Protein AF-A0A9D3S3V7-F1 (afdb_monomer_lite)

Foldseek 3Di:
DVLVVVQVCCCVPVVDGDDVVVVVVVVPVLVVLLVQLVVLCVVLVVVVVCVVVVNDDCVVSSCCSNVVSVVSVVCSVVCVVPPPVVVVLVVVVVVVLVVLLVVQLVLCCVPDPCNVDSVSSSVVLVCVLVVHPPVVQLVSNPPDDPVSSVVVVVSSVCSNVVSVVSVVPVPPPPPPCVVVVVVVPPDDPPNPPPDDDDDDDDDDDDDDDDDDDDDDDDDDD

Organism: Anguilla anguilla (NCBI:txid7936)

Radius of gyration: 30.05 Å; chains: 1; bounding box: 81×71×63 Å

Sequence (221 aa):
MLQHEYVQYFRNTLGRSVSWGDRLEFINGWYILLIISDIFTITGSFIKIGIESKNMASYDVCGILLGTSTLLVSSIVTLRAAFPNVIRFCCCVAVIYLGYCFCGWIVLGPYHVKFRSLSMVSECLFSLINGDDMFVTFSEMQDSSTLVWVFSQVYLYTFISLFIYMQQTHEPLHMTDLHAFIAECTDTPSSGKFRGLETSPCSFFCCCDRTTTYEDVLLVN

pLDDT: mean 71.05, std 19.2, range [26.25, 95.81]

Secondary structure (DSSP, 8-state):
-HHHHHHHHHHHHH--PPPHHHHHHTS-HHHHHHHHHHHHHHHHHHHHHHHHTTS---HHHHHHHHHHHHHHHHHHHHHTTTHHHHHHHHHHHHHHHHHHHHHHHHHHTTT-GGGSSHHHHHHHHHHHHTTSSHHHHHHGGGGS-HHHHHHHHHHHHHHHHHHHHHHHHTS-TT--THHHHHHH----TT-------------S-----------------

InterPro domains:
  IPR039031 Mucolipin [PTHR12127] (2-212)

Structure (mmCIF, N/CA/C/O backbone):
data_AF-A0A9D3S3V7-F1
#
_entry.id   AF-A0A9D3S3V7-F1
#
loop_
_atom_site.group_PDB
_atom_site.id
_atom_site.type_symbol
_atom_site.label_atom_id
_atom_site.label_alt_id
_atom_site.label_comp_id
_atom_site.label_asym_id
_atom_site.label_entity_id
_atom_site.label_seq_id
_atom_site.pdbx_PDB_ins_code
_atom_site.Cartn_x
_atom_site.Cartn_y
_atom_site.Cartn_z
_atom_site.occupancy
_atom_site.B_iso_or_equiv
_atom_site.auth_seq_id
_atom_site.auth_comp_id
_atom_site.auth_asym_id
_atom_site.auth_atom_id
_atom_site.pdbx_PDB_model_num
ATOM 1 N N . MET A 1 1 ? -21.001 -10.418 27.829 1.00 59.34 1 MET A N 1
ATOM 2 C CA . MET A 1 1 ? -22.392 -10.663 28.270 1.00 59.34 1 MET A CA 1
ATOM 3 C C . MET A 1 1 ? -23.352 -10.651 27.079 1.00 59.34 1 MET A C 1
ATOM 5 O O . MET A 1 1 ? -23.878 -11.707 26.765 1.00 59.34 1 MET A O 1
ATOM 9 N N . LEU A 1 2 ? -23.448 -9.553 26.313 1.00 66.06 2 LEU A N 1
ATOM 10 C CA . LEU A 1 2 ? -24.345 -9.434 25.142 1.00 66.06 2 LEU A CA 1
ATOM 11 C C . LEU A 1 2 ? -24.126 -10.476 24.023 1.00 66.06 2 LEU A C 1
ATOM 13 O O . LEU A 1 2 ? -25.087 -11.071 23.555 1.00 66.06 2 LEU A O 1
ATOM 17 N N . GLN A 1 3 ? -22.878 -10.769 23.626 1.00 63.00 3 GLN A N 1
ATOM 18 C CA . GLN A 1 3 ? -22.608 -11.824 22.629 1.00 63.00 3 GLN A CA 1
ATOM 19 C C . GLN A 1 3 ? -23.073 -13.214 23.090 1.00 63.00 3 GLN A C 1
ATOM 21 O O . GLN A 1 3 ? -23.510 -14.024 22.278 1.00 63.00 3 GLN A O 1
ATOM 26 N N . HIS A 1 4 ? -22.972 -13.499 24.391 1.00 67.62 4 HIS A N 1
ATOM 27 C CA . HIS A 1 4 ? -23.378 -14.786 24.948 1.00 67.62 4 HIS A CA 1
ATOM 28 C C . HIS A 1 4 ? -24.906 -14.907 24.976 1.00 67.62 4 HIS A C 1
ATOM 30 O O . HIS A 1 4 ? -25.439 -15.938 24.580 1.00 67.62 4 HIS A O 1
ATOM 36 N N . GLU A 1 5 ? -25.611 -13.836 25.354 1.00 75.06 5 GLU A N 1
ATOM 37 C CA . GLU A 1 5 ? -27.076 -13.775 25.299 1.00 75.06 5 GLU A CA 1
ATOM 38 C C . GLU A 1 5 ? -27.611 -13.856 23.866 1.00 75.06 5 GLU A C 1
ATOM 40 O O . GLU A 1 5 ? -28.553 -14.604 23.618 1.00 75.06 5 GLU A O 1
ATOM 45 N N . TYR A 1 6 ? -26.970 -13.183 22.903 1.00 67.75 6 TYR A N 1
ATOM 46 C CA . TYR A 1 6 ? -27.324 -13.278 21.484 1.00 67.75 6 TYR A CA 1
ATOM 47 C C . TYR A 1 6 ? -27.171 -14.709 20.958 1.00 67.75 6 TYR A C 1
ATOM 49 O O . TYR A 1 6 ? -28.102 -15.256 20.375 1.00 67.75 6 TYR A O 1
ATOM 57 N N . VAL A 1 7 ? -26.033 -15.360 21.227 1.00 69.50 7 VAL A N 1
ATOM 58 C CA . VAL A 1 7 ? -25.800 -16.761 20.836 1.00 69.50 7 VAL A CA 1
ATOM 59 C C . VAL A 1 7 ? -26.815 -17.699 21.496 1.00 69.50 7 VAL A C 1
ATOM 61 O O . VAL A 1 7 ? -27.270 -18.648 20.858 1.00 69.50 7 VAL A O 1
ATOM 64 N N . GLN A 1 8 ? -27.188 -17.441 22.750 1.00 74.12 8 GLN A N 1
ATOM 65 C CA . GLN A 1 8 ? -28.135 -18.263 23.502 1.00 74.12 8 GLN A CA 1
ATOM 66 C C . GLN A 1 8 ? -29.578 -18.080 23.009 1.00 74.12 8 GLN A C 1
ATOM 68 O O . GLN A 1 8 ? -30.287 -19.068 22.835 1.00 74.12 8 GLN A O 1
ATOM 73 N N . TYR A 1 9 ? -29.986 -16.852 22.686 1.00 73.25 9 TYR A N 1
ATOM 74 C CA . TYR A 1 9 ? -31.269 -16.555 22.050 1.00 73.25 9 TYR A CA 1
ATOM 75 C C . TYR A 1 9 ? -31.363 -17.176 20.648 1.00 73.25 9 TYR A C 1
ATOM 77 O O . TYR A 1 9 ? -32.309 -17.900 20.351 1.00 73.25 9 TYR A O 1
ATOM 85 N N . PHE A 1 10 ? -30.339 -16.996 19.808 1.00 70.50 10 PHE A N 1
ATOM 86 C CA . PHE A 1 10 ? -30.320 -17.532 18.442 1.00 70.50 10 PHE A CA 1
ATOM 87 C C . PHE A 1 10 ? -30.374 -19.064 18.419 1.00 70.50 10 PHE A C 1
ATOM 89 O O . PHE A 1 10 ? -31.078 -19.668 17.609 1.00 70.50 10 PHE A O 1
ATOM 96 N N . ARG A 1 11 ? -29.670 -19.708 19.357 1.00 70.75 11 ARG A N 1
ATOM 97 C CA . ARG A 1 11 ? -29.679 -21.164 19.507 1.00 70.75 11 ARG A CA 1
ATOM 98 C C . ARG A 1 11 ? -31.032 -21.683 20.000 1.00 70.75 11 ARG A C 1
ATOM 100 O O . ARG A 1 11 ? -31.467 -22.729 19.527 1.00 70.75 11 ARG A O 1
ATOM 107 N N . ASN A 1 12 ? -31.698 -20.952 20.894 1.00 76.06 12 ASN A N 1
ATOM 108 C CA . ASN A 1 12 ? -32.987 -21.351 21.464 1.00 76.06 12 ASN A CA 1
ATOM 109 C C . ASN A 1 12 ? -34.175 -21.095 20.523 1.00 76.06 12 ASN A C 1
ATOM 111 O O . ASN A 1 12 ? -35.126 -21.869 20.538 1.00 76.06 12 ASN A O 1
ATOM 115 N N . THR A 1 13 ? -34.132 -20.042 19.704 1.00 75.50 13 THR A N 1
ATOM 116 C CA . THR A 1 13 ? -35.260 -19.646 18.842 1.00 75.50 13 THR A CA 1
ATOM 117 C C . THR A 1 13 ? -35.128 -20.158 17.405 1.00 75.50 13 THR A C 1
ATOM 119 O O . THR A 1 13 ? -36.134 -20.493 16.788 1.00 75.50 13 THR A O 1
ATOM 122 N N . LEU A 1 14 ? -33.905 -20.249 16.862 1.00 73.94 14 LEU A N 1
ATOM 123 C CA . LEU A 1 14 ? -33.654 -20.622 15.458 1.00 73.94 14 LEU A CA 1
ATOM 124 C C . LEU A 1 14 ? -32.922 -21.966 15.286 1.00 73.94 14 LEU A C 1
ATOM 126 O O . LEU A 1 14 ? -32.757 -22.422 14.155 1.00 73.94 14 LEU A O 1
ATOM 130 N N . GLY A 1 15 ? -32.467 -22.607 16.371 1.00 66.69 15 GLY A N 1
ATOM 131 C CA . GLY A 1 15 ? -31.874 -23.956 16.350 1.00 66.69 15 GLY A CA 1
ATOM 132 C C . GLY A 1 15 ? -30.559 -24.098 15.568 1.00 66.69 15 GLY A C 1
ATOM 133 O O . GLY A 1 15 ? -30.090 -25.214 15.353 1.00 66.69 15 GLY A O 1
ATOM 134 N N . ARG A 1 16 ? -29.949 -22.990 15.127 1.00 70.25 16 ARG A N 1
ATOM 135 C CA . ARG A 1 16 ? -28.710 -22.964 14.331 1.00 70.25 16 ARG A CA 1
ATOM 136 C C . ARG A 1 16 ? -27.560 -22.338 15.120 1.00 70.25 16 ARG A C 1
ATOM 138 O O . ARG A 1 16 ? -27.764 -21.443 15.937 1.00 70.25 16 ARG A O 1
ATOM 145 N N . SER A 1 17 ? -26.336 -22.805 14.876 1.00 60.84 17 SER A N 1
ATOM 146 C CA . SER A 1 17 ? -25.123 -22.223 15.460 1.00 60.84 17 SER A CA 1
ATOM 147 C C . SER A 1 17 ? -24.708 -20.957 14.710 1.00 60.84 17 SER A C 1
ATOM 149 O O . SER A 1 17 ? -24.579 -20.984 13.489 1.00 60.84 17 SER A O 1
ATOM 151 N N . VAL A 1 18 ? -24.461 -19.875 15.449 1.00 59.38 18 VAL A N 1
ATOM 152 C CA . VAL A 1 18 ? -23.995 -18.584 14.913 1.00 59.38 18 VAL A CA 1
ATOM 153 C C . VAL A 1 18 ? -22.604 -18.733 14.286 1.00 59.38 18 VAL A C 1
ATOM 155 O O . VAL A 1 18 ? -21.715 -19.303 14.931 1.00 59.38 18 VAL A O 1
ATOM 158 N N . SER A 1 19 ? -22.412 -18.226 13.061 1.00 69.44 19 SER A N 1
ATOM 159 C CA . SER A 1 19 ? -21.127 -18.296 12.358 1.00 69.44 19 SER A CA 1
ATOM 160 C C . SER A 1 19 ? -20.083 -17.392 13.027 1.00 69.44 19 SER A C 1
ATOM 162 O O . SER A 1 19 ? -20.414 -16.437 13.732 1.00 69.44 19 SER A O 1
ATOM 164 N N . TRP A 1 20 ? -18.795 -17.684 12.832 1.00 55.06 20 TRP A N 1
ATOM 165 C CA . TRP A 1 20 ? -17.720 -16.846 13.376 1.00 55.06 20 TRP A CA 1
ATOM 166 C C . TRP A 1 20 ? -17.710 -15.431 12.779 1.00 55.06 20 TRP A C 1
ATOM 168 O O . TRP A 1 20 ? -17.315 -14.501 13.476 1.00 55.06 20 TRP A O 1
ATOM 178 N N . GLY A 1 21 ? -18.202 -15.257 11.545 1.00 58.44 21 GLY A N 1
ATOM 179 C CA . GLY A 1 21 ? -18.340 -13.946 10.902 1.00 58.44 21 GLY A CA 1
ATOM 180 C C . GLY A 1 21 ? -19.301 -13.026 11.657 1.00 58.44 21 GLY A C 1
ATOM 181 O O . GLY A 1 21 ? -18.931 -11.906 11.993 1.00 58.44 21 GLY A O 1
ATOM 182 N N . ASP A 1 22 ? -20.465 -13.545 12.053 1.00 58.53 22 ASP A N 1
ATOM 183 C CA . ASP A 1 22 ? -21.479 -12.783 12.804 1.00 58.53 22 ASP A CA 1
ATOM 184 C C . ASP A 1 22 ? -21.001 -12.455 14.233 1.00 58.53 22 ASP A C 1
ATOM 186 O O . ASP A 1 22 ? -21.367 -11.447 14.836 1.00 58.53 22 ASP A O 1
ATOM 190 N N . ARG A 1 23 ? -20.128 -13.304 14.797 1.00 60.78 23 ARG A N 1
ATOM 191 C CA . ARG A 1 23 ? -19.481 -13.039 16.093 1.00 60.78 23 ARG A CA 1
ATOM 192 C C . ARG A 1 23 ? -18.433 -11.931 15.995 1.00 60.78 23 ARG A C 1
ATOM 194 O O . ARG A 1 23 ? -18.317 -11.147 16.933 1.00 60.78 23 ARG A O 1
ATOM 201 N N . LEU A 1 24 ? -17.682 -11.867 14.896 1.00 58.72 24 LEU A N 1
ATOM 202 C CA . LEU A 1 24 ? -16.697 -10.815 14.628 1.00 58.72 24 LEU A CA 1
ATOM 203 C C . LEU A 1 24 ? -17.359 -9.465 14.328 1.00 58.72 24 LEU A C 1
ATOM 205 O O . LEU A 1 24 ? -16.809 -8.447 14.724 1.00 58.72 24 LEU A O 1
ATOM 209 N N . GLU A 1 25 ? -18.557 -9.444 13.739 1.00 60.41 25 GLU A N 1
ATOM 210 C CA . GLU A 1 25 ? -19.348 -8.217 13.547 1.00 60.41 25 GLU A CA 1
ATOM 211 C C . GLU A 1 25 ? -19.770 -7.573 14.882 1.00 60.41 25 GLU A C 1
ATOM 213 O O . GLU A 1 25 ? -19.777 -6.351 15.026 1.00 60.41 25 GLU A O 1
ATOM 218 N N . PHE A 1 26 ? -20.026 -8.393 15.906 1.00 55.16 26 PHE A N 1
ATOM 219 C CA . PHE A 1 26 ? -20.272 -7.912 17.269 1.00 55.16 26 PHE A CA 1
ATOM 220 C C . PHE A 1 26 ? -19.018 -7.366 17.968 1.00 55.16 26 PHE A C 1
ATOM 222 O O . PHE A 1 26 ? -19.138 -6.629 18.951 1.00 55.16 26 PHE A O 1
ATOM 229 N N . ILE A 1 27 ? -17.818 -7.740 17.512 1.00 63.47 27 ILE A N 1
ATOM 230 C CA . ILE A 1 27 ? -16.569 -7.192 18.039 1.00 63.47 27 ILE A CA 1
ATOM 231 C C . ILE A 1 27 ? -16.272 -5.920 17.259 1.00 63.47 27 ILE A C 1
ATOM 233 O O . ILE A 1 27 ? -15.823 -5.947 16.118 1.00 63.47 27 ILE A O 1
ATOM 237 N N . ASN A 1 28 ? -16.511 -4.778 17.893 1.00 70.56 28 ASN A N 1
ATOM 238 C CA . ASN A 1 28 ? -16.223 -3.492 17.285 1.00 70.56 28 ASN A CA 1
ATOM 239 C C . ASN A 1 28 ? -14.700 -3.349 17.067 1.00 70.56 28 ASN A C 1
ATOM 241 O O . ASN A 1 28 ? -13.953 -3.026 17.991 1.00 70.56 28 ASN A O 1
ATOM 245 N N . GLY A 1 29 ? -14.244 -3.612 15.835 1.00 71.56 29 GLY A N 1
ATOM 246 C CA . GLY A 1 29 ? -12.829 -3.619 15.448 1.00 71.56 29 GLY A CA 1
ATOM 247 C C . GLY A 1 29 ? -12.100 -2.301 15.727 1.00 71.56 29 GLY A C 1
ATOM 248 O O . GLY A 1 29 ? -10.891 -2.305 15.945 1.00 71.56 29 GLY A O 1
ATOM 249 N N . TRP A 1 30 ? -12.832 -1.189 15.837 1.00 74.50 30 TRP A N 1
ATOM 250 C CA . TRP A 1 30 ? -12.278 0.099 16.254 1.00 74.50 30 TRP A CA 1
ATOM 251 C C . TRP A 1 30 ? -11.752 0.069 17.692 1.00 74.50 30 TRP A C 1
ATOM 253 O O . TRP A 1 30 ? -10.707 0.653 17.962 1.00 74.50 30 TRP A O 1
ATOM 263 N N . TYR A 1 31 ? -12.410 -0.662 18.600 1.00 78.62 31 TYR A N 1
ATOM 264 C CA . TYR A 1 31 ? -11.891 -0.859 19.958 1.00 78.62 31 TYR A CA 1
ATOM 265 C C . TYR A 1 31 ? -10.631 -1.724 19.965 1.00 78.62 31 TYR A C 1
ATOM 267 O O . TYR A 1 31 ? -9.729 -1.451 20.747 1.00 78.62 31 TYR A O 1
ATOM 275 N N . ILE A 1 32 ? -10.527 -2.728 19.085 1.00 81.81 32 ILE A N 1
ATOM 276 C CA . ILE A 1 32 ? -9.295 -3.523 18.958 1.00 81.81 32 ILE A CA 1
ATOM 277 C C . ILE A 1 32 ? -8.131 -2.629 18.514 1.00 81.81 32 ILE A C 1
ATOM 279 O O . ILE A 1 32 ? -7.062 -2.685 19.115 1.00 81.81 32 ILE A O 1
ATOM 283 N N . LEU A 1 33 ? -8.333 -1.781 17.500 1.00 79.25 33 LEU A N 1
ATOM 284 C CA . LEU A 1 33 ? -7.302 -0.847 17.031 1.00 79.25 33 LEU A CA 1
ATOM 285 C C . LEU A 1 33 ? -6.887 0.157 18.117 1.00 79.25 33 LEU A C 1
ATOM 287 O O . LEU A 1 33 ? -5.702 0.463 18.241 1.00 79.25 33 LEU A O 1
ATOM 291 N N . LEU A 1 34 ? -7.838 0.620 18.933 1.00 84.75 34 LEU A N 1
ATOM 292 C CA . LEU A 1 34 ? -7.569 1.494 20.077 1.00 84.75 34 LEU A CA 1
ATOM 293 C C . LEU A 1 34 ? -6.706 0.773 21.126 1.00 84.75 34 LEU A C 1
ATOM 295 O O . LEU A 1 34 ? -5.664 1.288 21.515 1.00 84.75 34 LEU A O 1
ATOM 299 N N . ILE A 1 35 ? -7.058 -0.467 21.485 1.00 86.56 35 ILE A N 1
ATOM 300 C CA . ILE A 1 35 ? -6.269 -1.291 22.415 1.00 86.56 35 ILE A CA 1
ATOM 301 C C . ILE A 1 35 ? -4.839 -1.508 21.891 1.00 86.56 35 ILE A C 1
ATOM 303 O O . ILE A 1 35 ? -3.88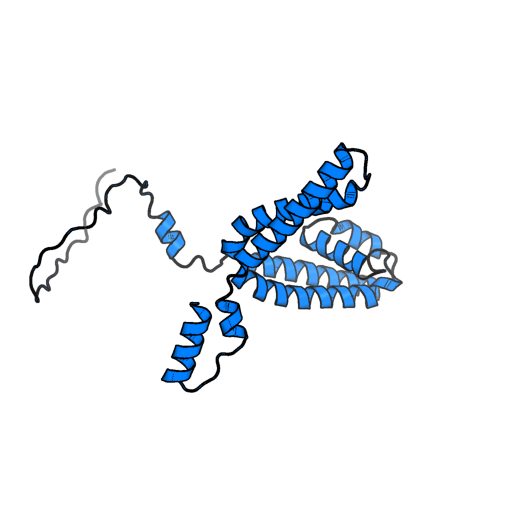1 -1.403 22.655 1.00 86.56 35 ILE A O 1
ATOM 307 N N . ILE A 1 36 ? -4.668 -1.784 20.594 1.00 88.38 36 ILE A N 1
ATOM 308 C CA . ILE A 1 36 ? -3.337 -1.941 19.980 1.00 88.38 36 ILE A CA 1
ATOM 309 C C . ILE A 1 36 ? -2.533 -0.636 20.077 1.00 88.38 36 ILE A C 1
ATOM 311 O O . ILE A 1 36 ? -1.360 -0.660 20.452 1.00 88.38 36 ILE A O 1
ATOM 315 N N . SER A 1 37 ? -3.162 0.504 19.784 1.00 89.31 37 SER A N 1
ATOM 316 C CA . SER A 1 37 ? -2.531 1.820 19.903 1.00 89.31 37 SER A CA 1
ATOM 317 C C . SER A 1 37 ? -2.090 2.131 21.339 1.00 89.31 37 SER A C 1
ATOM 319 O O . SER A 1 37 ? -0.988 2.645 21.558 1.00 89.31 37 SER A O 1
ATOM 321 N N . ASP A 1 38 ? -2.908 1.779 22.330 1.00 90.31 38 ASP A N 1
ATOM 322 C CA . ASP A 1 38 ? -2.574 1.958 23.743 1.00 90.31 38 ASP A CA 1
ATOM 323 C C . ASP A 1 38 ? -1.373 1.093 24.144 1.00 90.31 38 ASP A C 1
ATOM 325 O O . ASP A 1 38 ? -0.457 1.582 24.804 1.00 90.31 38 ASP A O 1
ATOM 329 N N . ILE A 1 39 ? -1.300 -0.159 23.676 1.00 93.50 39 ILE A N 1
ATOM 330 C CA . ILE A 1 39 ? -0.144 -1.041 23.916 1.00 93.50 39 ILE A CA 1
ATOM 331 C C . ILE A 1 39 ? 1.142 -0.434 23.339 1.00 93.50 39 ILE A C 1
ATOM 333 O O . ILE A 1 39 ? 2.178 -0.432 24.013 1.00 93.50 39 ILE A O 1
ATOM 337 N N . PHE A 1 40 ? 1.095 0.110 22.118 1.00 91.81 40 PHE A N 1
ATOM 338 C CA . PHE A 1 40 ? 2.247 0.774 21.499 1.00 91.81 40 PHE A CA 1
ATOM 339 C C . PHE A 1 40 ? 2.650 2.046 22.245 1.00 91.81 40 PHE A C 1
ATOM 341 O O . PHE A 1 40 ? 3.840 2.271 22.466 1.00 91.81 40 PHE A O 1
ATOM 348 N N . THR A 1 41 ? 1.679 2.830 22.714 1.00 93.31 41 THR A N 1
ATOM 349 C CA . THR A 1 41 ? 1.928 4.046 23.499 1.00 93.31 41 THR A CA 1
ATOM 350 C C . THR A 1 41 ? 2.557 3.724 24.851 1.00 93.31 41 THR A C 1
ATOM 352 O O . THR A 1 41 ? 3.538 4.360 25.239 1.00 93.31 41 THR A O 1
ATOM 355 N N . ILE A 1 42 ? 2.046 2.711 25.555 1.00 94.00 42 ILE A N 1
ATOM 356 C CA . ILE A 1 42 ? 2.584 2.260 26.843 1.00 94.00 42 ILE A CA 1
ATOM 357 C C . ILE A 1 42 ? 4.014 1.738 26.657 1.00 94.00 42 ILE A C 1
ATOM 359 O O . ILE A 1 42 ? 4.930 2.192 27.341 1.00 94.00 42 ILE A O 1
ATOM 363 N N . THR A 1 43 ? 4.229 0.844 25.686 1.00 92.69 43 THR A N 1
ATOM 364 C CA . THR A 1 43 ? 5.553 0.266 25.393 1.00 92.69 43 THR A CA 1
ATOM 365 C C . THR A 1 43 ? 6.557 1.343 24.976 1.00 92.69 43 THR A C 1
ATOM 367 O O . THR A 1 43 ? 7.657 1.411 25.522 1.00 92.69 43 THR A O 1
ATOM 370 N N . GLY A 1 44 ? 6.172 2.233 24.058 1.00 91.50 44 GLY A N 1
ATOM 371 C CA . GLY A 1 44 ? 7.002 3.354 23.623 1.00 91.50 44 GLY A CA 1
ATOM 372 C C . GLY A 1 44 ? 7.335 4.321 24.762 1.00 91.50 44 GLY A C 1
ATOM 373 O O . GLY A 1 44 ? 8.466 4.790 24.852 1.00 91.50 44 GLY A O 1
ATOM 374 N N . SER A 1 45 ? 6.399 4.562 25.686 1.00 91.50 45 SER A N 1
ATOM 375 C CA . SER A 1 45 ? 6.627 5.417 26.860 1.00 91.50 45 SER A CA 1
ATOM 376 C C . SER A 1 45 ? 7.633 4.803 27.834 1.00 91.50 45 SER A C 1
ATOM 378 O O . SER A 1 45 ? 8.522 5.507 28.307 1.00 91.50 45 SER A O 1
ATOM 380 N N . PHE A 1 46 ? 7.563 3.490 28.084 1.00 90.75 46 PHE A N 1
ATOM 381 C CA . PHE A 1 46 ? 8.572 2.792 28.889 1.00 90.75 46 PHE A CA 1
ATOM 382 C C . PHE A 1 46 ? 9.969 2.889 28.270 1.00 90.75 46 PHE A C 1
ATOM 384 O O . PHE A 1 46 ? 10.933 3.178 28.980 1.00 90.75 46 PHE A O 1
ATOM 391 N N . ILE A 1 47 ? 10.082 2.705 26.950 1.00 88.06 47 ILE A N 1
ATOM 392 C CA . ILE A 1 47 ? 11.363 2.835 26.241 1.00 88.06 47 ILE A CA 1
ATOM 393 C C . ILE A 1 47 ? 11.868 4.282 26.317 1.00 88.06 47 ILE A C 1
ATOM 395 O O . ILE A 1 47 ? 13.045 4.494 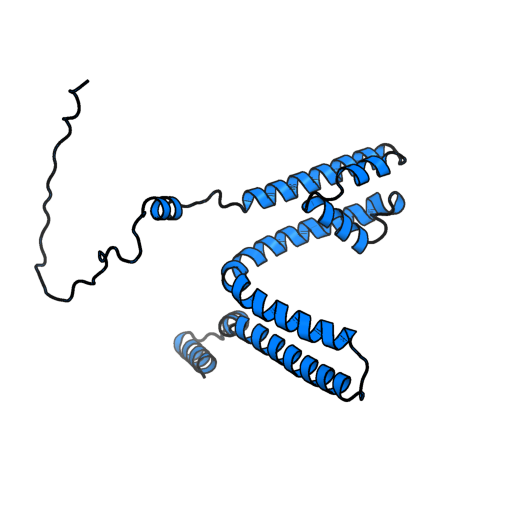26.601 1.00 88.06 47 ILE A O 1
ATOM 399 N N . LYS A 1 48 ? 10.992 5.280 26.151 1.00 89.44 48 LYS A N 1
ATOM 400 C CA . LYS A 1 48 ? 11.349 6.702 26.268 1.00 89.44 48 LYS A CA 1
ATOM 401 C C . LYS A 1 48 ? 11.892 7.054 27.656 1.00 89.44 48 LYS A C 1
ATOM 403 O O . LYS A 1 48 ? 12.928 7.705 27.758 1.00 89.44 48 LYS A O 1
ATOM 408 N N . ILE A 1 49 ? 11.250 6.569 28.717 1.00 89.56 49 ILE A N 1
ATOM 409 C CA . ILE A 1 49 ? 11.723 6.747 30.100 1.00 89.56 49 ILE A CA 1
ATOM 410 C C . ILE A 1 49 ? 13.066 6.023 30.307 1.00 89.56 49 ILE A C 1
ATOM 412 O O . ILE A 1 49 ? 13.975 6.553 30.948 1.00 89.56 49 ILE A O 1
ATOM 416 N N . GLY A 1 50 ? 13.236 4.830 29.726 1.00 85.56 50 GLY A N 1
ATOM 417 C CA . GLY A 1 50 ? 14.507 4.095 29.711 1.00 85.56 50 GLY A CA 1
ATOM 418 C C . GLY A 1 50 ? 15.646 4.859 29.022 1.00 85.56 50 GLY A C 1
ATOM 419 O O . GLY A 1 50 ? 16.796 4.791 29.455 1.00 85.56 50 GLY A O 1
ATOM 420 N N . ILE A 1 51 ? 15.319 5.628 27.986 1.00 87.00 51 ILE A N 1
ATOM 421 C CA . ILE A 1 51 ? 16.257 6.493 27.269 1.00 87.00 51 ILE A CA 1
ATOM 422 C C . ILE A 1 51 ? 16.633 7.723 28.105 1.00 87.00 51 ILE A C 1
ATOM 424 O O . ILE A 1 51 ? 17.815 8.031 28.254 1.00 87.00 51 ILE A O 1
ATOM 428 N N . GLU A 1 52 ? 15.653 8.407 28.701 1.00 85.44 52 GLU A N 1
ATOM 429 C CA . GLU A 1 52 ? 15.891 9.589 29.546 1.00 85.44 52 GLU A CA 1
ATOM 430 C C . GLU A 1 52 ? 16.673 9.243 30.823 1.00 85.44 52 GLU A C 1
ATOM 432 O O . GLU A 1 52 ? 17.526 10.013 31.267 1.00 85.44 52 GLU A O 1
ATOM 437 N N . SER A 1 53 ? 16.462 8.041 31.363 1.00 84.88 53 SER A N 1
ATOM 438 C CA . SER A 1 53 ? 17.243 7.490 32.480 1.00 84.88 53 SER A CA 1
ATOM 439 C C . SER A 1 53 ? 18.633 6.963 32.080 1.00 84.88 53 SER A C 1
ATOM 441 O O . SER A 1 53 ? 19.337 6.414 32.926 1.00 84.88 53 SER A O 1
ATOM 443 N N . LYS A 1 54 ? 19.059 7.150 30.817 1.00 78.81 54 LYS A N 1
ATOM 444 C CA . LYS A 1 54 ? 20.332 6.675 30.230 1.00 78.81 54 LYS A CA 1
ATOM 445 C C . LYS A 1 54 ? 20.550 5.159 30.313 1.00 78.81 54 LYS A C 1
ATOM 447 O O . LYS A 1 54 ? 21.683 4.692 30.216 1.00 78.81 54 LYS A O 1
ATOM 452 N N . ASN A 1 55 ? 19.479 4.390 30.485 1.00 74.19 55 ASN A N 1
ATOM 453 C CA . ASN A 1 55 ? 19.537 2.939 30.625 1.00 74.19 55 ASN A CA 1
ATOM 454 C C . ASN A 1 55 ? 19.481 2.221 29.261 1.00 74.19 55 ASN A C 1
ATOM 456 O O . ASN A 1 55 ? 19.958 1.099 29.128 1.00 74.19 55 ASN A O 1
ATOM 460 N N . MET A 1 56 ? 18.908 2.864 28.236 1.00 66.75 56 MET A N 1
ATOM 461 C CA . MET A 1 56 ? 18.809 2.350 26.863 1.00 66.75 56 MET A CA 1
ATOM 462 C C . MET A 1 56 ? 19.020 3.471 25.832 1.00 66.75 56 MET A C 1
ATOM 464 O O . MET A 1 56 ? 18.818 4.638 26.143 1.00 66.75 56 MET A O 1
ATOM 468 N N . ALA A 1 57 ? 19.413 3.136 24.599 1.00 74.62 57 ALA A N 1
ATOM 469 C CA . ALA A 1 57 ? 19.680 4.112 23.527 1.00 74.62 57 ALA A CA 1
ATOM 470 C C . ALA A 1 57 ? 18.981 3.748 22.200 1.00 74.62 57 ALA A C 1
ATOM 472 O O . ALA A 1 57 ? 19.522 3.964 21.119 1.00 74.62 57 ALA A O 1
ATOM 473 N N . SER A 1 58 ? 17.780 3.164 22.264 1.00 80.25 58 SER A N 1
ATOM 474 C CA . SER A 1 58 ? 17.043 2.676 21.084 1.00 80.25 58 SER A CA 1
ATOM 475 C C . SER A 1 58 ? 15.960 3.665 20.640 1.00 80.25 58 SER A C 1
ATOM 477 O O . SER A 1 58 ? 14.761 3.394 20.739 1.00 80.25 58 SER A O 1
ATOM 479 N N . TYR A 1 59 ? 16.395 4.832 20.161 1.00 84.00 59 TYR A N 1
ATOM 480 C CA . TYR A 1 59 ? 15.517 5.920 19.714 1.00 84.00 59 TYR A CA 1
ATOM 481 C C . TYR A 1 59 ? 14.636 5.541 18.518 1.00 84.00 59 TYR A C 1
ATOM 483 O O . TYR A 1 59 ? 13.472 5.929 18.498 1.00 84.00 59 TYR A O 1
ATOM 491 N N . ASP A 1 60 ? 15.142 4.738 17.578 1.00 89.56 60 ASP A N 1
ATOM 492 C CA . ASP A 1 60 ? 14.392 4.331 16.380 1.00 89.56 60 ASP A CA 1
ATOM 493 C C . ASP A 1 60 ? 13.141 3.528 16.750 1.00 89.56 60 ASP A C 1
ATOM 495 O O . ASP A 1 60 ? 12.034 3.823 16.305 1.00 89.56 60 ASP A O 1
ATOM 499 N N . VAL A 1 61 ? 13.300 2.551 17.648 1.00 88.50 61 VAL A N 1
ATOM 500 C CA . VAL A 1 61 ? 12.202 1.696 18.119 1.00 88.50 61 VAL A CA 1
ATOM 501 C C . VAL A 1 61 ? 11.182 2.522 18.905 1.00 88.50 61 VAL A C 1
ATOM 503 O O . VAL A 1 61 ? 9.980 2.397 18.679 1.00 88.50 61 VAL A O 1
ATOM 506 N N . CYS A 1 62 ? 11.655 3.414 19.782 1.00 89.12 62 CYS A N 1
ATOM 507 C CA . CYS A 1 62 ? 10.800 4.337 20.526 1.00 89.12 62 CYS A CA 1
ATOM 508 C C . CYS A 1 62 ? 10.002 5.264 19.595 1.00 89.12 62 CYS A C 1
ATOM 510 O O . CYS A 1 62 ? 8.800 5.450 19.785 1.00 89.12 62 CYS A O 1
ATOM 512 N N . GLY A 1 63 ? 10.670 5.843 18.594 1.00 89.25 63 GLY A N 1
ATOM 513 C CA . GLY A 1 63 ? 10.076 6.755 17.623 1.00 89.25 63 GLY A CA 1
ATOM 514 C C . GLY A 1 63 ? 9.028 6.066 16.756 1.00 89.25 63 GLY A C 1
ATOM 515 O O . GLY A 1 63 ? 7.932 6.598 16.597 1.00 89.25 63 GLY A O 1
ATOM 516 N N . ILE A 1 64 ? 9.315 4.853 16.271 1.00 93.12 64 ILE A N 1
ATOM 517 C CA . ILE A 1 64 ? 8.358 4.058 15.492 1.00 93.12 64 ILE A CA 1
ATOM 518 C C . ILE A 1 64 ? 7.135 3.704 16.345 1.00 93.12 64 ILE A C 1
ATOM 520 O O . ILE A 1 64 ? 6.016 3.917 15.888 1.00 93.12 64 ILE A O 1
ATOM 524 N N . LEU A 1 65 ? 7.309 3.220 17.581 1.00 88.69 65 LEU A N 1
ATOM 525 C CA . LEU A 1 65 ? 6.196 2.835 18.467 1.00 88.69 65 LEU A CA 1
ATOM 526 C C . LEU A 1 65 ? 5.274 4.014 18.810 1.00 88.69 65 LEU A C 1
ATOM 528 O O . LEU A 1 65 ? 4.059 3.905 18.663 1.00 88.69 65 LEU A O 1
ATOM 532 N N . LEU A 1 66 ? 5.838 5.150 19.231 1.00 91.00 66 LEU A N 1
ATOM 533 C CA . LEU A 1 66 ? 5.050 6.337 19.591 1.00 91.00 66 LEU A CA 1
ATOM 534 C C . LEU A 1 66 ? 4.464 7.048 18.360 1.00 91.00 66 LEU A C 1
ATOM 536 O O . LEU A 1 66 ? 3.350 7.575 18.403 1.00 91.00 66 LEU A O 1
ATOM 540 N N . GLY A 1 67 ? 5.202 7.065 17.249 1.00 91.19 67 GLY A N 1
ATOM 541 C CA . GLY A 1 67 ? 4.735 7.635 15.989 1.00 91.19 67 GLY A CA 1
ATOM 542 C C . GLY A 1 67 ? 3.569 6.837 15.411 1.00 91.19 67 GLY A C 1
ATOM 543 O O . GLY A 1 67 ? 2.527 7.406 15.088 1.00 91.19 67 GLY A O 1
ATOM 544 N N . THR A 1 68 ? 3.703 5.508 15.343 1.00 89.69 68 THR A N 1
ATOM 545 C CA . THR A 1 68 ? 2.631 4.628 14.853 1.00 89.69 68 THR A CA 1
ATOM 546 C C . THR A 1 68 ? 1.404 4.653 15.753 1.00 89.69 68 THR A C 1
ATOM 548 O O . THR A 1 68 ? 0.298 4.697 15.220 1.00 89.69 68 THR A O 1
ATOM 551 N N . SER A 1 69 ? 1.548 4.707 17.083 1.00 88.94 69 SER A N 1
ATOM 552 C CA . SER A 1 69 ? 0.384 4.831 17.968 1.00 88.94 69 SER A CA 1
ATOM 553 C C . SER A 1 69 ? -0.392 6.127 17.712 1.00 88.94 69 SER A C 1
ATOM 555 O O . SER A 1 69 ? -1.606 6.099 17.520 1.00 88.94 69 SER A O 1
ATOM 557 N N . THR A 1 70 ? 0.305 7.255 17.570 1.00 87.44 70 THR A N 1
ATOM 558 C CA . THR A 1 70 ? -0.326 8.551 17.268 1.00 87.44 70 THR A CA 1
ATOM 559 C C . THR A 1 70 ? -1.051 8.536 15.915 1.00 87.44 70 THR A C 1
ATOM 561 O O . THR A 1 70 ? -2.185 9.012 15.807 1.00 87.44 70 THR A O 1
ATOM 564 N N . LEU A 1 71 ? -0.431 7.947 14.884 1.00 86.00 71 LEU A N 1
ATOM 565 C CA . LEU A 1 71 ? -1.047 7.797 13.562 1.00 86.00 71 LEU A CA 1
ATOM 566 C C . LEU A 1 71 ? -2.284 6.895 13.597 1.00 86.00 71 LEU A C 1
ATOM 568 O O . LEU A 1 71 ? -3.273 7.210 12.933 1.00 86.00 71 LEU A O 1
ATOM 572 N N . LEU A 1 72 ? -2.260 5.808 14.375 1.00 81.31 72 LEU A N 1
ATOM 573 C CA . LEU A 1 72 ? -3.403 4.907 14.531 1.00 81.31 72 LEU A CA 1
ATOM 574 C C . LEU A 1 72 ? -4.581 5.608 15.213 1.00 81.31 72 LEU A C 1
ATOM 576 O O . LEU A 1 72 ? -5.697 5.500 14.712 1.00 81.31 72 LEU A O 1
ATOM 580 N N . VAL A 1 73 ? -4.354 6.382 16.281 1.00 81.69 73 VAL A N 1
ATOM 581 C CA . VAL A 1 73 ? -5.423 7.160 16.944 1.00 81.69 73 VAL A CA 1
ATOM 582 C C . VAL A 1 73 ? -6.080 8.138 15.972 1.00 81.69 73 VAL A C 1
ATOM 584 O O . VAL A 1 73 ? -7.306 8.167 15.864 1.00 81.69 73 VAL A O 1
ATOM 587 N N . SER A 1 74 ? -5.273 8.909 15.236 1.00 76.31 74 SER A N 1
ATOM 588 C CA . SER A 1 74 ? -5.777 9.880 14.258 1.00 76.31 74 SER A CA 1
ATOM 589 C C . SER A 1 74 ? -6.551 9.188 13.130 1.00 76.31 74 SER A C 1
ATOM 591 O O . SER A 1 74 ? -7.685 9.550 12.816 1.00 76.31 74 SER A O 1
ATOM 593 N N . SER A 1 75 ? -5.984 8.105 12.592 1.00 70.12 75 SER A N 1
ATOM 594 C CA . SER A 1 75 ? -6.602 7.335 11.515 1.00 70.12 75 SER A CA 1
ATOM 595 C C . SER A 1 75 ? -7.908 6.684 11.958 1.00 70.12 75 SER A C 1
ATOM 597 O O . SER A 1 75 ? -8.846 6.674 11.180 1.00 70.12 75 SER A O 1
ATOM 599 N N . ILE A 1 76 ? -8.041 6.187 13.192 1.00 71.62 76 ILE A N 1
ATOM 600 C CA . ILE A 1 76 ? -9.306 5.614 13.694 1.00 71.62 76 ILE A CA 1
ATOM 601 C C . ILE A 1 76 ? -10.443 6.639 13.628 1.00 71.62 76 ILE A C 1
ATOM 603 O O . ILE A 1 76 ? -11.559 6.292 13.239 1.00 71.62 76 ILE A O 1
ATOM 607 N N . VAL A 1 77 ? -10.169 7.901 13.970 1.00 69.56 77 VAL A N 1
ATOM 608 C CA . VAL A 1 77 ? -11.177 8.970 13.939 1.00 69.56 77 VAL A CA 1
ATOM 609 C C . VAL A 1 77 ? -11.622 9.262 12.504 1.00 69.56 77 VAL A C 1
ATOM 611 O O . VAL A 1 77 ? -12.818 9.400 12.254 1.00 69.56 77 VAL A O 1
ATOM 614 N N . THR A 1 78 ? -10.690 9.297 11.552 1.00 64.31 78 THR A N 1
ATOM 615 C CA . THR A 1 78 ? -10.979 9.627 10.146 1.00 64.31 78 THR A CA 1
ATOM 616 C C . THR A 1 78 ? -11.532 8.437 9.353 1.00 64.31 78 THR A C 1
ATOM 618 O O . THR A 1 78 ? -12.472 8.568 8.573 1.00 64.31 78 THR A O 1
ATOM 621 N N . LEU A 1 79 ? -10.979 7.245 9.567 1.00 63.53 79 LEU A N 1
ATOM 622 C CA . LEU A 1 79 ? -11.268 6.032 8.803 1.00 63.53 79 LEU A CA 1
ATOM 623 C C . LEU A 1 79 ? -12.617 5.420 9.206 1.00 63.53 79 LEU A C 1
ATOM 625 O O . LEU A 1 79 ? -13.273 4.803 8.367 1.00 63.53 79 LEU A O 1
ATOM 629 N N . ARG A 1 80 ? -13.089 5.645 10.446 1.00 64.06 80 ARG A N 1
ATOM 630 C CA . ARG A 1 80 ? -14.390 5.149 10.939 1.00 64.06 80 ARG A CA 1
ATOM 631 C C . ARG A 1 80 ? -15.581 5.567 10.079 1.00 64.06 80 ARG A C 1
ATOM 633 O O . ARG A 1 80 ? -16.571 4.841 10.047 1.00 64.06 80 ARG A O 1
ATOM 640 N N . ALA A 1 81 ? -15.473 6.674 9.351 1.00 60.22 81 ALA A N 1
ATOM 641 C CA . ALA A 1 81 ? -16.516 7.148 8.447 1.00 60.22 81 ALA A CA 1
ATOM 642 C C . ALA A 1 81 ? -16.487 6.490 7.050 1.00 60.22 81 ALA A C 1
ATOM 644 O O . ALA A 1 81 ? -17.526 6.414 6.401 1.00 60.22 81 ALA A O 1
ATOM 645 N N . ALA A 1 82 ? -15.333 5.997 6.583 1.00 58.78 82 ALA A N 1
ATOM 646 C CA . ALA A 1 82 ? -15.129 5.615 5.177 1.00 58.78 82 ALA A CA 1
ATOM 647 C C . ALA A 1 82 ? -14.775 4.129 4.953 1.00 58.78 82 ALA A C 1
ATOM 649 O O . ALA A 1 82 ? -14.854 3.630 3.832 1.00 58.78 82 ALA A O 1
ATOM 650 N N . PHE A 1 83 ? -14.389 3.395 5.999 1.00 61.78 83 PHE A N 1
ATOM 651 C CA . PHE A 1 83 ? -13.680 2.119 5.854 1.00 61.78 83 PHE A CA 1
ATOM 652 C C . PHE A 1 83 ? -14.418 0.966 5.139 1.00 61.78 83 PHE A C 1
ATOM 654 O O . PHE A 1 83 ? -13.802 0.325 4.285 1.00 61.78 83 PHE A O 1
ATOM 661 N N . PRO A 1 84 ? -15.697 0.645 5.428 1.00 61.16 84 PRO A N 1
ATOM 662 C CA . PRO A 1 84 ? -16.257 -0.640 4.997 1.00 61.16 84 PRO A CA 1
ATOM 663 C C . PRO A 1 84 ? -16.453 -0.746 3.477 1.00 61.16 84 PRO A C 1
ATOM 665 O O . PRO A 1 84 ? -16.267 -1.822 2.908 1.00 61.16 84 PRO A O 1
ATOM 668 N N . ASN A 1 85 ? -16.774 0.362 2.806 1.00 64.31 85 ASN A N 1
ATOM 669 C CA . ASN A 1 85 ? -16.971 0.373 1.354 1.00 64.31 85 ASN A CA 1
ATOM 670 C C . ASN A 1 85 ? -15.639 0.472 0.596 1.00 64.31 85 ASN A C 1
ATOM 672 O O . ASN A 1 85 ? -15.467 -0.172 -0.439 1.00 64.31 85 ASN A O 1
ATOM 676 N N . VAL A 1 86 ? -14.667 1.199 1.155 1.00 70.75 86 VAL A N 1
ATOM 677 C CA . VAL A 1 86 ? -13.353 1.414 0.535 1.00 70.75 86 VAL A CA 1
ATOM 678 C C . VAL A 1 86 ? -12.530 0.123 0.475 1.00 70.75 86 VAL A C 1
ATOM 680 O O . VAL A 1 86 ? -11.836 -0.099 -0.511 1.00 70.75 86 VAL A O 1
ATOM 683 N N . ILE A 1 87 ? -12.640 -0.779 1.461 1.00 73.44 87 ILE A N 1
ATOM 684 C CA . ILE A 1 87 ? -11.859 -2.033 1.470 1.00 73.44 87 ILE A CA 1
ATOM 685 C C . ILE A 1 87 ? -12.190 -2.927 0.275 1.00 73.44 87 ILE A C 1
ATOM 687 O O . ILE A 1 87 ? -11.280 -3.437 -0.368 1.00 73.44 87 ILE A O 1
ATOM 691 N N . ARG A 1 88 ? -13.476 -3.131 -0.040 1.00 75.25 88 ARG A N 1
ATOM 692 C CA . ARG A 1 88 ? -13.874 -4.031 -1.137 1.00 75.25 88 ARG A CA 1
ATOM 693 C C . ARG A 1 88 ? -13.354 -3.532 -2.481 1.00 75.25 88 ARG A C 1
ATOM 695 O O . ARG A 1 88 ? -12.813 -4.317 -3.254 1.00 75.25 88 ARG A O 1
ATOM 702 N N . PHE A 1 89 ? -13.474 -2.229 -2.724 1.00 78.75 89 PHE A N 1
ATOM 703 C CA . PHE A 1 89 ? -12.919 -1.591 -3.912 1.00 78.75 89 PHE A CA 1
ATOM 704 C C . PHE A 1 89 ? -11.387 -1.685 -3.936 1.00 78.75 89 PHE A C 1
ATOM 706 O O . PHE A 1 89 ? -10.812 -2.125 -4.929 1.00 78.75 89 PHE A O 1
ATOM 713 N N . CYS A 1 90 ? -10.733 -1.373 -2.814 1.00 80.81 90 CYS A N 1
ATOM 714 C CA . CYS A 1 90 ? -9.283 -1.457 -2.666 1.00 80.81 90 CYS A CA 1
ATOM 715 C C . CYS A 1 90 ? -8.755 -2.874 -2.933 1.00 80.81 90 CYS A C 1
ATOM 717 O O . CYS A 1 90 ? -7.762 -3.022 -3.635 1.00 80.81 90 CYS A O 1
ATOM 719 N N . CYS A 1 91 ? -9.436 -3.928 -2.470 1.00 80.25 91 CYS A N 1
ATOM 720 C CA . CYS A 1 91 ? -9.052 -5.308 -2.770 1.00 80.25 91 CYS A CA 1
ATOM 721 C C . CYS A 1 91 ? -9.076 -5.602 -4.277 1.00 80.25 91 CYS A C 1
ATOM 723 O O . CYS A 1 91 ? -8.132 -6.196 -4.795 1.00 80.25 91 CYS A O 1
ATOM 725 N N . CYS A 1 92 ? -10.119 -5.170 -4.991 1.00 83.38 92 CYS A N 1
ATOM 726 C CA . CYS A 1 92 ? -10.196 -5.339 -6.443 1.00 83.38 92 CYS A CA 1
ATOM 727 C C . CYS A 1 92 ? -9.059 -4.593 -7.157 1.00 83.38 92 CYS A C 1
ATOM 729 O O . CYS A 1 92 ? -8.378 -5.166 -8.008 1.00 83.38 92 CYS A O 1
ATOM 731 N N . VAL A 1 93 ? -8.817 -3.340 -6.768 1.00 88.44 93 VAL A N 1
ATOM 732 C CA . VAL A 1 93 ? -7.726 -2.517 -7.307 1.00 88.44 93 VAL A CA 1
ATOM 733 C C . VAL A 1 93 ? -6.363 -3.145 -7.006 1.00 88.44 93 VAL A C 1
ATOM 735 O O . VAL A 1 93 ? -5.510 -3.194 -7.887 1.00 88.44 93 VAL A O 1
ATOM 738 N N . ALA A 1 94 ? -6.168 -3.698 -5.808 1.00 90.06 94 ALA A N 1
ATOM 739 C CA . ALA A 1 94 ? -4.927 -4.348 -5.405 1.00 90.06 94 ALA A CA 1
ATOM 740 C C . ALA A 1 94 ? -4.612 -5.582 -6.260 1.00 90.06 94 ALA A C 1
ATOM 742 O O . ALA A 1 94 ? -3.463 -5.769 -6.649 1.00 90.06 94 ALA A O 1
ATOM 743 N N . VAL A 1 95 ? -5.610 -6.404 -6.607 1.00 92.75 95 VAL A N 1
ATOM 744 C CA . VAL A 1 95 ? -5.402 -7.564 -7.496 1.00 92.75 95 VAL A CA 1
ATOM 745 C C . VAL A 1 95 ? -4.923 -7.115 -8.878 1.00 92.75 95 VAL A C 1
ATOM 747 O O . VAL A 1 95 ? -3.971 -7.684 -9.413 1.00 92.75 95 VAL A O 1
ATOM 750 N N . ILE A 1 96 ? -5.539 -6.071 -9.440 1.00 92.94 96 ILE A N 1
ATOM 751 C CA . ILE A 1 96 ? -5.140 -5.512 -10.740 1.00 92.94 96 ILE A CA 1
ATOM 752 C C . ILE A 1 96 ? -3.735 -4.914 -10.649 1.00 92.94 96 ILE A C 1
ATOM 754 O O . ILE A 1 96 ? -2.880 -5.229 -11.474 1.00 92.94 96 ILE A O 1
ATOM 758 N N . TYR A 1 97 ? -3.475 -4.107 -9.620 1.00 93.88 97 TYR A N 1
ATOM 759 C CA . TYR A 1 97 ? -2.177 -3.490 -9.363 1.00 93.88 97 TYR A CA 1
ATOM 760 C C . TYR A 1 97 ? -1.059 -4.534 -9.255 1.00 93.88 97 TYR A C 1
ATOM 762 O O . TYR A 1 97 ? -0.034 -4.411 -9.919 1.00 93.88 97 TYR A O 1
ATOM 770 N N . LEU A 1 98 ? -1.277 -5.613 -8.495 1.00 94.44 98 LEU A N 1
ATOM 771 C CA . LEU A 1 98 ? -0.327 -6.721 -8.391 1.00 94.44 98 LEU A CA 1
ATOM 772 C C . LEU A 1 98 ? -0.103 -7.411 -9.741 1.00 94.44 98 LEU A C 1
ATOM 774 O O . LEU A 1 98 ? 1.035 -7.741 -10.065 1.00 94.44 98 LEU A O 1
ATOM 778 N N . GLY A 1 99 ? -1.154 -7.593 -10.546 1.00 95.75 99 GLY A N 1
ATOM 779 C CA . GLY A 1 99 ? -1.038 -8.121 -11.907 1.00 95.75 99 GLY A CA 1
ATOM 780 C C . GLY A 1 99 ? -0.119 -7.272 -12.789 1.00 95.75 99 GLY A C 1
ATOM 781 O O . GLY A 1 99 ? 0.765 -7.813 -13.455 1.00 95.75 99 GLY A O 1
ATOM 782 N N . TYR A 1 100 ? -0.265 -5.945 -12.729 1.00 94.50 100 TYR A N 1
ATOM 783 C CA . TYR A 1 100 ? 0.649 -5.014 -13.390 1.00 94.50 100 TYR A CA 1
ATOM 784 C C . TYR A 1 100 ? 2.069 -5.136 -12.820 1.00 94.50 100 TYR A C 1
ATOM 786 O O . TYR A 1 100 ? 2.997 -5.354 -13.593 1.00 94.50 100 TYR A O 1
ATOM 794 N N . CYS A 1 101 ? 2.255 -5.139 -11.496 1.00 94.38 101 CYS A N 1
ATOM 795 C CA . CYS A 1 101 ? 3.574 -5.320 -10.879 1.00 94.38 101 CYS A CA 1
ATOM 796 C C . CYS A 1 101 ? 4.297 -6.587 -11.365 1.00 94.38 101 CYS A C 1
ATOM 798 O O . CYS A 1 101 ? 5.470 -6.524 -11.732 1.00 94.38 101 CYS A O 1
ATOM 800 N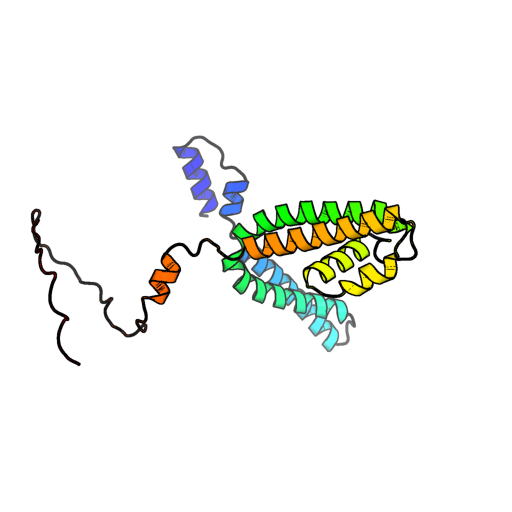 N . PHE A 1 102 ? 3.608 -7.732 -11.409 1.00 95.81 102 PHE A N 1
ATOM 801 C CA . PHE A 1 102 ? 4.189 -8.982 -11.903 1.00 95.81 102 PHE A CA 1
ATOM 802 C C . PHE A 1 102 ? 4.512 -8.922 -13.396 1.00 95.81 102 PHE A C 1
ATOM 804 O O . PHE A 1 102 ? 5.597 -9.336 -13.803 1.00 95.81 102 PHE A O 1
ATOM 811 N N . CYS A 1 103 ? 3.601 -8.385 -14.208 1.00 93.88 103 CYS A N 1
ATOM 812 C CA . CYS A 1 103 ? 3.814 -8.231 -15.644 1.00 93.88 103 CYS A CA 1
ATOM 813 C C . CYS A 1 103 ? 5.010 -7.312 -15.942 1.00 93.88 103 CYS A C 1
ATOM 815 O O . CYS A 1 103 ? 5.897 -7.678 -16.712 1.00 93.88 103 CYS A O 1
ATOM 817 N N . GLY A 1 104 ? 5.069 -6.146 -15.294 1.00 91.44 104 GLY A N 1
ATOM 818 C CA . GLY A 1 104 ? 6.168 -5.195 -15.415 1.00 91.44 104 GLY A CA 1
ATOM 819 C C . GLY A 1 104 ? 7.500 -5.805 -14.987 1.00 91.44 104 GLY A C 1
ATOM 820 O O . GLY A 1 104 ? 8.486 -5.706 -15.710 1.00 91.44 104 GLY A O 1
ATOM 821 N N . TRP A 1 105 ? 7.525 -6.501 -13.849 1.00 93.88 105 TRP A N 1
ATOM 822 C CA . TRP A 1 105 ? 8.737 -7.144 -13.343 1.00 93.88 105 TRP A CA 1
ATOM 823 C C . TRP A 1 105 ? 9.282 -8.216 -14.296 1.00 93.88 105 TRP A C 1
ATOM 825 O O . TRP A 1 105 ? 10.475 -8.230 -14.591 1.00 93.88 105 TRP A O 1
ATOM 835 N N . ILE A 1 106 ? 8.419 -9.094 -14.815 1.00 93.06 106 ILE A N 1
ATOM 836 C CA . ILE A 1 106 ? 8.842 -10.210 -15.674 1.00 93.06 106 ILE A CA 1
ATOM 837 C C . ILE A 1 106 ? 9.269 -9.719 -17.061 1.00 93.06 106 ILE A C 1
ATOM 839 O O . ILE A 1 106 ? 10.279 -10.183 -17.588 1.00 93.06 106 ILE A O 1
ATOM 843 N N . VAL A 1 107 ? 8.508 -8.800 -17.664 1.00 90.56 107 VAL A N 1
ATOM 844 C CA . VAL A 1 107 ? 8.728 -8.395 -19.060 1.00 90.56 107 VAL A CA 1
ATOM 845 C C . VAL A 1 107 ? 9.753 -7.267 -19.174 1.00 90.56 107 VAL A C 1
ATOM 847 O O . VAL A 1 107 ? 10.617 -7.325 -20.045 1.00 90.56 107 VAL A O 1
ATOM 850 N N . LEU A 1 108 ? 9.692 -6.254 -18.302 1.00 87.19 108 LEU A N 1
ATOM 851 C CA . LEU A 1 108 ? 10.575 -5.080 -18.367 1.00 87.19 108 LEU A CA 1
ATOM 852 C C . LEU A 1 108 ? 11.807 -5.214 -17.460 1.00 87.19 108 LEU A C 1
ATOM 854 O O . LEU A 1 108 ? 12.782 -4.492 -17.660 1.00 87.19 108 LEU A O 1
ATOM 858 N N . GLY A 1 109 ? 11.809 -6.135 -16.492 1.00 87.38 109 GLY A N 1
ATOM 859 C CA . GLY A 1 109 ? 12.906 -6.281 -15.530 1.00 87.38 109 GLY A CA 1
ATOM 860 C C . GLY A 1 109 ? 14.300 -6.538 -16.118 1.00 87.38 109 GLY A C 1
ATOM 861 O O . GLY A 1 109 ? 15.264 -5.985 -15.586 1.00 87.38 109 GLY A O 1
ATOM 862 N N . PRO A 1 110 ? 14.455 -7.299 -17.221 1.00 86.81 110 PRO A N 1
ATOM 863 C CA . PRO A 1 110 ? 15.752 -7.457 -17.886 1.00 86.81 110 PRO A CA 1
ATOM 864 C C . PRO A 1 110 ? 16.246 -6.197 -18.611 1.00 86.81 110 PRO A C 1
ATOM 866 O O . PRO A 1 110 ? 17.435 -6.095 -18.904 1.00 86.81 110 PRO A O 1
ATOM 869 N N . TYR A 1 111 ? 15.344 -5.264 -18.924 1.00 82.44 111 TYR A N 1
ATOM 870 C CA . TYR A 1 111 ? 15.607 -4.128 -19.809 1.00 82.44 111 TYR A CA 1
ATOM 871 C C . TYR A 1 111 ? 15.668 -2.789 -19.071 1.00 82.44 111 TYR A C 1
ATOM 873 O O . TYR A 1 111 ? 16.263 -1.849 -19.588 1.00 82.44 111 TYR A O 1
ATOM 881 N N . HIS A 1 112 ? 15.077 -2.688 -17.875 1.00 80.12 112 HIS A N 1
ATOM 882 C CA . HIS A 1 112 ? 14.959 -1.422 -17.160 1.00 80.12 112 HIS A CA 1
ATOM 883 C C . HIS A 1 112 ? 15.244 -1.550 -15.662 1.00 80.12 112 HIS A C 1
ATOM 885 O O . HIS A 1 112 ? 14.712 -2.418 -14.967 1.00 80.12 112 HIS A O 1
ATOM 891 N N . VAL A 1 113 ? 16.039 -0.619 -15.130 1.00 81.38 113 VAL A N 1
ATOM 892 C CA . VAL A 1 113 ? 16.493 -0.643 -13.730 1.00 81.38 113 VAL A CA 1
ATOM 893 C C . VAL A 1 113 ? 15.349 -0.463 -12.730 1.00 81.38 113 VAL A C 1
ATOM 895 O O . VAL A 1 113 ? 15.330 -1.162 -11.718 1.00 81.38 113 VAL A O 1
ATOM 898 N N . LYS A 1 114 ? 14.342 0.371 -13.051 1.00 81.94 114 LYS A N 1
ATOM 899 C CA . LYS A 1 114 ? 13.135 0.552 -12.214 1.00 81.94 114 LYS A CA 1
ATOM 900 C C . LYS A 1 114 ? 12.268 -0.714 -12.128 1.00 81.94 114 LYS A C 1
ATOM 902 O O . LYS A 1 114 ? 11.446 -0.825 -11.228 1.00 81.94 114 LYS A O 1
ATOM 907 N N . PHE A 1 115 ? 12.467 -1.685 -13.027 1.00 85.00 115 PHE A N 1
ATOM 908 C CA . PHE A 1 115 ? 11.691 -2.926 -13.063 1.00 85.00 115 PHE A CA 1
ATOM 909 C C . PHE A 1 115 ? 12.466 -4.150 -12.570 1.00 85.00 115 PHE A C 1
ATOM 911 O O . PHE A 1 115 ? 12.019 -5.273 -12.763 1.00 85.00 115 PHE A O 1
ATOM 918 N N . ARG A 1 116 ? 13.620 -3.976 -11.914 1.00 86.44 116 ARG A N 1
ATOM 919 C CA . ARG A 1 116 ? 14.491 -5.100 -11.530 1.00 86.44 116 ARG A CA 1
ATOM 920 C C . ARG A 1 116 ? 13.972 -5.914 -10.338 1.00 86.44 116 ARG A C 1
ATOM 922 O O . ARG A 1 116 ? 14.241 -7.112 -10.242 1.00 86.44 116 ARG A O 1
ATOM 929 N N . SER A 1 117 ? 13.232 -5.286 -9.428 1.00 92.06 117 SER A N 1
ATOM 930 C CA . SER A 1 117 ? 12.597 -5.945 -8.281 1.00 92.06 117 SER A CA 1
ATOM 931 C C . SER A 1 117 ? 11.137 -5.526 -8.159 1.00 92.06 117 SER A C 1
ATOM 933 O O . SER A 1 117 ? 10.784 -4.404 -8.512 1.00 92.06 117 SER A O 1
ATOM 935 N N . LEU A 1 118 ? 10.293 -6.404 -7.610 1.00 91.81 118 LEU A N 1
ATOM 936 C CA . LEU A 1 118 ? 8.873 -6.103 -7.389 1.00 91.81 118 LEU A CA 1
ATOM 937 C C . LEU A 1 118 ? 8.653 -4.832 -6.554 1.00 91.81 118 LEU A C 1
ATOM 939 O O . LEU A 1 118 ? 7.720 -4.087 -6.833 1.00 91.81 118 LEU A O 1
ATOM 943 N N . SER A 1 119 ? 9.522 -4.555 -5.577 1.00 91.25 119 SER A N 1
ATOM 944 C CA . SER A 1 119 ? 9.451 -3.335 -4.764 1.00 91.25 119 SER A CA 1
ATOM 945 C C . SER A 1 119 ? 9.683 -2.076 -5.602 1.00 91.25 119 SER A C 1
ATOM 947 O O . SER A 1 119 ? 8.855 -1.172 -5.556 1.00 91.25 119 SER A O 1
ATOM 949 N N . MET A 1 120 ? 10.723 -2.053 -6.445 1.00 89.56 120 MET A N 1
ATOM 950 C CA . MET A 1 120 ? 10.981 -0.914 -7.340 1.00 89.56 120 MET A CA 1
ATOM 951 C C . MET A 1 120 ? 9.861 -0.735 -8.372 1.00 89.56 120 MET A C 1
ATOM 953 O O . MET A 1 120 ? 9.458 0.391 -8.652 1.00 89.56 120 MET A O 1
ATOM 957 N N . VAL A 1 121 ? 9.299 -1.840 -8.884 1.00 92.25 121 VAL A N 1
ATOM 958 C CA . VAL A 1 121 ? 8.127 -1.782 -9.772 1.00 92.25 121 VAL A CA 1
ATOM 959 C C . VAL A 1 121 ? 6.947 -1.141 -9.054 1.00 92.25 121 VAL A C 1
ATOM 961 O O . VAL A 1 121 ? 6.293 -0.272 -9.623 1.00 92.25 121 VAL A O 1
ATOM 964 N N . SER A 1 122 ? 6.682 -1.533 -7.804 1.00 93.00 122 SER A N 1
ATOM 965 C CA . SER A 1 122 ? 5.589 -0.946 -7.031 1.00 93.00 122 SER A CA 1
ATOM 966 C C . SER A 1 122 ? 5.815 0.541 -6.744 1.00 93.00 122 SER A C 1
ATOM 968 O O . SER A 1 122 ? 4.906 1.340 -6.943 1.00 93.00 122 SER A O 1
ATOM 970 N N . GLU A 1 123 ? 7.033 0.949 -6.384 1.00 90.56 123 GLU A N 1
ATOM 971 C CA . GLU A 1 123 ? 7.379 2.361 -6.176 1.00 90.56 123 GLU A CA 1
ATOM 972 C C . GLU A 1 123 ? 7.167 3.179 -7.455 1.00 90.56 123 GLU A C 1
ATOM 974 O O . GLU A 1 123 ? 6.515 4.220 -7.416 1.00 90.56 123 GLU A O 1
ATOM 979 N N . CYS A 1 124 ? 7.621 2.664 -8.602 1.00 88.69 124 CYS A N 1
ATOM 980 C CA . CYS A 1 124 ? 7.450 3.308 -9.902 1.00 88.69 124 CYS A CA 1
ATOM 981 C C . CYS A 1 124 ? 5.974 3.407 -10.315 1.00 88.69 124 CYS A C 1
ATOM 983 O O . CYS A 1 124 ? 5.516 4.457 -10.753 1.00 88.69 124 CYS A O 1
ATOM 985 N N . LEU A 1 125 ? 5.197 2.332 -10.179 1.00 90.25 125 LEU A N 1
ATOM 986 C CA . LEU A 1 125 ? 3.773 2.356 -10.515 1.00 90.25 125 LEU A CA 1
ATOM 987 C C . LEU A 1 125 ? 2.974 3.240 -9.548 1.00 90.25 125 LEU A C 1
ATOM 989 O O . LEU A 1 125 ? 2.011 3.882 -9.958 1.00 90.25 125 LEU A O 1
ATOM 993 N N . PHE A 1 126 ? 3.367 3.297 -8.274 1.00 90.38 126 PHE A N 1
ATOM 994 C CA . PHE A 1 126 ? 2.735 4.170 -7.291 1.00 90.38 126 PHE A CA 1
ATOM 995 C C . PHE A 1 126 ? 3.041 5.648 -7.561 1.00 90.38 126 PHE A C 1
ATOM 997 O O . PHE A 1 126 ? 2.125 6.467 -7.501 1.00 90.38 126 PHE A O 1
ATOM 1004 N N . SER A 1 127 ? 4.280 6.003 -7.917 1.00 88.12 127 SER A N 1
ATOM 1005 C CA . SER A 1 127 ? 4.619 7.378 -8.313 1.00 88.12 127 SER A CA 1
ATOM 1006 C C . SER A 1 127 ? 3.831 7.799 -9.558 1.00 88.12 127 SER A C 1
ATOM 1008 O O . SER A 1 127 ? 3.227 8.870 -9.566 1.00 88.12 127 SER A O 1
ATOM 1010 N N . LEU A 1 128 ? 3.710 6.901 -10.545 1.00 86.94 128 LEU A N 1
ATOM 1011 C CA . LEU A 1 128 ? 2.943 7.131 -11.772 1.00 86.94 128 LEU A CA 1
ATOM 1012 C C . LEU A 1 128 ? 1.454 7.387 -11.515 1.00 86.94 128 LEU A C 1
ATOM 1014 O O . LEU A 1 128 ? 0.885 8.273 -12.148 1.00 86.94 128 LEU A O 1
ATOM 1018 N N . ILE A 1 129 ? 0.822 6.657 -10.585 1.00 87.44 129 ILE A N 1
ATOM 1019 C CA . ILE A 1 129 ? -0.576 6.920 -10.189 1.00 87.44 129 ILE A CA 1
ATOM 1020 C C . ILE A 1 129 ? -0.719 8.336 -9.614 1.00 87.44 129 ILE A C 1
ATOM 1022 O O . ILE A 1 129 ? -1.700 9.017 -9.899 1.00 87.44 129 ILE A O 1
ATOM 1026 N N . ASN A 1 130 ? 0.262 8.792 -8.831 1.00 85.81 130 ASN A N 1
ATOM 1027 C CA . ASN A 1 130 ? 0.265 10.130 -8.235 1.00 85.81 130 ASN A CA 1
ATOM 1028 C C . ASN A 1 130 ? 0.708 11.236 -9.214 1.00 85.81 130 ASN A C 1
ATOM 1030 O O . ASN A 1 130 ? 0.743 12.405 -8.835 1.00 85.81 130 ASN A O 1
ATOM 1034 N N . GLY A 1 131 ? 1.037 10.889 -10.463 1.00 80.19 131 GLY A N 1
ATOM 1035 C CA . GLY A 1 131 ? 1.502 11.833 -11.481 1.00 80.19 131 GLY A CA 1
ATOM 1036 C C . GLY A 1 131 ? 2.967 12.252 -11.334 1.00 80.19 131 GLY A C 1
ATOM 1037 O O . GLY 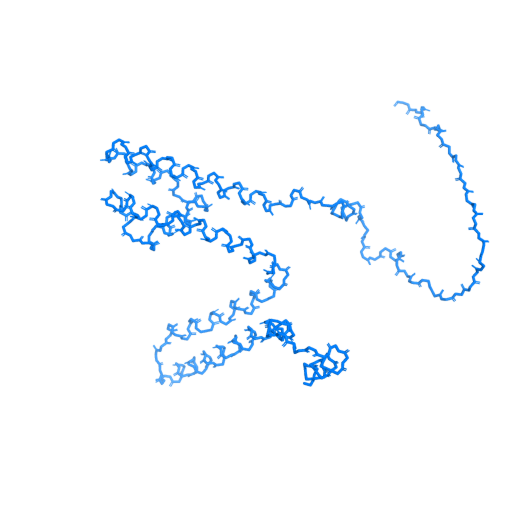A 1 131 ? 3.400 13.182 -12.013 1.00 80.19 131 GLY A O 1
ATOM 1038 N N . ASP A 1 132 ? 3.732 11.572 -10.483 1.00 74.25 132 ASP A N 1
ATOM 1039 C CA . ASP A 1 132 ? 5.159 11.808 -10.302 1.00 74.25 132 ASP A CA 1
ATOM 1040 C C . ASP A 1 132 ? 5.952 10.901 -11.262 1.00 74.25 132 ASP A C 1
ATOM 1042 O O . ASP A 1 132 ? 5.753 9.682 -11.313 1.00 74.25 132 ASP A O 1
ATOM 1046 N N . ASP A 1 133 ? 6.853 11.500 -12.044 1.00 67.00 133 ASP A N 1
ATOM 1047 C CA . ASP A 1 133 ? 7.820 10.797 -12.904 1.00 67.00 133 ASP A CA 1
ATOM 1048 C C . ASP A 1 133 ? 7.297 10.121 -14.206 1.00 67.00 133 ASP A C 1
ATOM 1050 O O . ASP A 1 133 ? 7.936 9.218 -14.765 1.00 67.00 133 ASP A O 1
ATOM 1054 N N . MET A 1 134 ? 6.168 10.586 -14.769 1.00 66.19 134 MET A N 1
ATOM 1055 C CA . MET A 1 134 ? 5.609 10.038 -16.026 1.00 66.19 134 MET A CA 1
ATOM 1056 C C . MET A 1 134 ? 6.586 10.092 -17.214 1.00 66.19 134 MET A C 1
ATOM 1058 O O . MET A 1 134 ? 6.759 9.091 -17.901 1.00 66.19 134 MET A O 1
ATOM 1062 N N . PHE A 1 135 ? 7.246 11.229 -17.462 1.00 56.84 135 PHE A N 1
ATOM 1063 C CA . PHE A 1 135 ? 8.086 11.426 -18.655 1.00 56.84 135 PHE A CA 1
ATOM 1064 C C . PHE A 1 135 ? 9.429 10.680 -18.594 1.00 56.84 135 PHE A C 1
ATOM 1066 O O . PHE A 1 135 ? 9.854 10.102 -19.593 1.00 56.84 135 PHE A O 1
ATOM 1073 N N . VAL A 1 136 ? 10.063 10.636 -17.417 1.00 63.09 136 VAL A N 1
ATOM 1074 C CA . VAL A 1 136 ? 11.386 10.015 -17.212 1.00 63.09 136 VAL A CA 1
ATOM 1075 C C . VAL A 1 136 ? 11.352 8.524 -17.556 1.00 63.09 136 VAL A C 1
ATOM 1077 O O . VAL A 1 136 ? 12.246 8.004 -18.220 1.00 63.09 136 VAL A O 1
ATOM 1080 N N . THR A 1 137 ? 10.259 7.851 -17.195 1.00 60.78 137 THR A N 1
ATOM 1081 C CA . THR A 1 137 ? 10.053 6.419 -17.455 1.00 60.78 137 THR A CA 1
ATOM 1082 C C . THR A 1 137 ? 9.877 6.111 -18.951 1.00 60.78 137 THR A C 1
ATOM 1084 O O . THR A 1 137 ? 10.221 5.021 -19.407 1.00 60.78 137 THR A O 1
ATOM 1087 N N . PHE A 1 138 ? 9.384 7.074 -19.739 1.00 63.50 138 PHE A N 1
ATOM 1088 C CA . PHE A 1 138 ? 9.250 6.939 -21.192 1.00 63.50 138 PHE A CA 1
ATOM 1089 C C . PHE A 1 138 ? 10.548 7.262 -21.939 1.00 63.50 138 PHE A C 1
ATOM 1091 O O . PHE A 1 138 ? 10.845 6.600 -22.934 1.00 63.50 138 PHE A O 1
ATOM 1098 N N . SER A 1 139 ? 11.322 8.245 -21.465 1.00 59.59 139 SER A N 1
ATOM 1099 C CA . SER A 1 139 ? 12.593 8.634 -22.088 1.00 59.59 139 SER A CA 1
ATOM 1100 C C . SER A 1 139 ? 13.714 7.623 -21.843 1.00 59.59 139 SER A C 1
ATOM 1102 O O . SER A 1 139 ? 14.523 7.395 -22.735 1.00 59.59 139 SER A O 1
ATOM 1104 N N . GLU A 1 140 ? 13.751 6.976 -20.674 1.00 65.56 140 GLU A N 1
ATOM 1105 C CA . GLU A 1 140 ? 14.785 5.977 -20.349 1.00 65.56 140 GLU A CA 1
ATOM 1106 C C . GLU A 1 140 ? 14.602 4.645 -21.102 1.00 65.56 140 GLU A C 1
ATOM 1108 O O . GLU A 1 140 ? 15.555 3.889 -21.270 1.00 65.56 140 GLU A O 1
ATOM 1113 N N . MET A 1 141 ? 13.400 4.345 -21.612 1.00 62.28 141 MET A N 1
ATOM 1114 C CA . MET A 1 141 ? 13.131 3.083 -22.322 1.00 62.28 141 MET A CA 1
ATOM 1115 C C . MET A 1 141 ? 13.459 3.096 -23.820 1.00 62.28 141 MET A C 1
ATOM 1117 O O . MET A 1 141 ? 13.331 2.059 -24.482 1.00 62.28 141 MET A O 1
ATOM 1121 N N . GLN A 1 142 ? 13.896 4.234 -24.361 1.00 58.66 142 GLN A N 1
ATOM 1122 C CA . GLN A 1 142 ? 14.157 4.416 -25.791 1.00 58.66 142 GLN A CA 1
ATOM 1123 C C . GLN A 1 142 ? 15.377 3.627 -26.310 1.00 58.66 142 GLN A C 1
ATOM 1125 O O . GLN A 1 142 ? 15.449 3.349 -27.505 1.00 58.66 142 GLN A O 1
ATOM 1130 N N . ASP A 1 143 ? 16.266 3.175 -25.421 1.00 63.19 143 ASP A N 1
ATOM 1131 C CA . ASP A 1 143 ? 17.483 2.424 -25.771 1.00 63.19 143 ASP A CA 1
ATOM 1132 C C . ASP A 1 143 ? 17.270 0.899 -25.901 1.00 63.19 143 ASP A C 1
ATOM 1134 O O . ASP A 1 143 ? 18.210 0.143 -26.161 1.00 63.19 143 ASP A O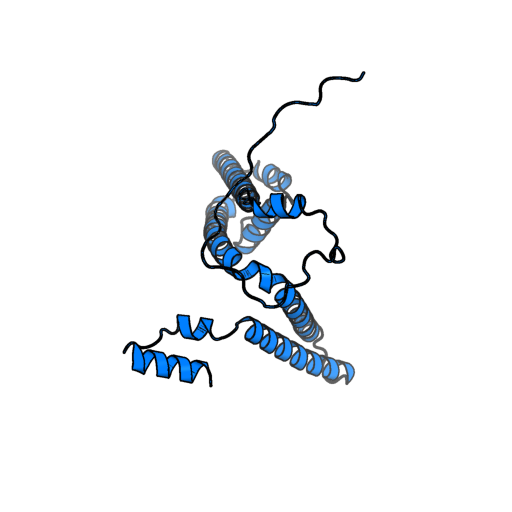 1
ATOM 1138 N N . SER A 1 144 ? 16.036 0.416 -25.717 1.00 64.06 144 SER A N 1
ATOM 1139 C CA . SER A 1 144 ? 15.695 -1.012 -25.768 1.00 64.06 144 SER A CA 1
ATOM 1140 C C . SER A 1 144 ? 15.161 -1.456 -27.140 1.00 64.06 144 SER A C 1
ATOM 1142 O O . SER A 1 144 ? 14.834 -0.650 -28.009 1.00 64.06 144 SER A O 1
ATOM 1144 N N . SER A 1 145 ? 15.064 -2.772 -27.366 1.00 77.88 145 SER A N 1
ATOM 1145 C CA . SER A 1 145 ? 14.496 -3.323 -28.607 1.00 77.88 145 SER A CA 1
ATOM 1146 C C . SER A 1 145 ? 13.094 -2.761 -28.889 1.00 77.88 145 SER A C 1
ATOM 1148 O O . SER A 1 145 ? 12.270 -2.689 -27.976 1.00 77.88 145 SER A O 1
ATOM 1150 N N . THR A 1 146 ? 12.784 -2.448 -30.152 1.00 81.62 146 THR A N 1
ATOM 1151 C CA . THR A 1 146 ? 11.525 -1.789 -30.557 1.00 81.62 146 THR A CA 1
ATOM 1152 C C . THR A 1 146 ? 10.264 -2.482 -30.029 1.00 81.62 146 THR A C 1
ATOM 1154 O O . THR A 1 146 ? 9.309 -1.808 -29.662 1.00 81.62 146 THR A O 1
ATOM 1157 N N . LEU A 1 147 ? 10.250 -3.817 -29.940 1.00 82.56 147 LEU A N 1
ATOM 1158 C CA . LEU A 1 147 ? 9.110 -4.566 -29.393 1.00 82.56 147 LEU A CA 1
ATOM 1159 C C . LEU A 1 147 ? 8.894 -4.312 -27.898 1.00 82.56 147 LEU A C 1
ATOM 1161 O O . LEU A 1 147 ? 7.760 -4.109 -27.475 1.00 82.56 147 LEU A O 1
ATOM 1165 N N . VAL A 1 148 ? 9.972 -4.301 -27.110 1.00 82.81 148 VAL A N 1
ATOM 1166 C CA . VAL A 1 148 ? 9.915 -4.016 -25.667 1.00 82.81 148 VAL A CA 1
ATOM 1167 C C . VAL A 1 148 ? 9.516 -2.563 -25.437 1.00 82.81 148 VAL A C 1
ATOM 1169 O O . VAL A 1 148 ? 8.708 -2.295 -24.554 1.00 82.81 148 VAL A O 1
ATOM 1172 N N . TRP A 1 149 ? 10.001 -1.650 -26.281 1.00 83.12 149 TRP A N 1
ATOM 1173 C CA . TRP A 1 149 ? 9.592 -0.250 -26.257 1.00 83.12 149 TRP A CA 1
ATOM 1174 C C . TRP A 1 149 ? 8.095 -0.076 -26.556 1.00 83.12 149 TRP A C 1
ATOM 1176 O O . TRP A 1 149 ? 7.388 0.566 -25.789 1.00 83.12 149 TRP A O 1
ATOM 1186 N N . VAL A 1 150 ? 7.560 -0.691 -27.618 1.00 86.44 150 VAL A N 1
ATOM 1187 C CA . VAL A 1 150 ? 6.114 -0.611 -27.911 1.00 86.44 150 VAL A CA 1
ATOM 1188 C C . VAL A 1 150 ? 5.295 -1.251 -26.788 1.00 86.44 150 VAL A C 1
ATOM 1190 O O . VAL A 1 150 ? 4.287 -0.687 -26.362 1.00 86.44 150 VAL A O 1
ATOM 1193 N N . PHE A 1 151 ? 5.728 -2.409 -26.282 1.00 89.00 151 PHE A N 1
ATOM 1194 C CA . PHE A 1 151 ? 5.060 -3.080 -25.170 1.00 89.00 151 PHE A CA 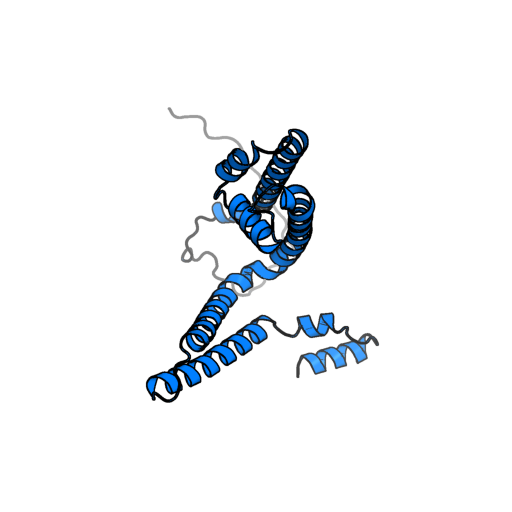1
ATOM 1195 C C . PHE A 1 151 ? 5.015 -2.195 -23.924 1.00 89.00 151 PHE A C 1
ATOM 1197 O O . PHE A 1 151 ? 3.968 -2.087 -23.292 1.00 89.00 151 PHE A O 1
ATOM 1204 N N . SER A 1 152 ? 6.126 -1.540 -23.585 1.00 86.06 152 SER A N 1
ATOM 1205 C CA . SER A 1 152 ? 6.212 -0.702 -22.396 1.00 86.06 152 SER A CA 1
ATOM 1206 C C . SER A 1 152 ? 5.352 0.557 -22.498 1.00 86.06 152 SER A C 1
ATOM 1208 O O . SER A 1 152 ? 4.698 0.919 -21.521 1.00 86.06 152 SER A O 1
ATOM 1210 N N . GLN A 1 153 ? 5.263 1.162 -23.687 1.00 86.19 153 GLN A N 1
ATOM 1211 C CA . GLN A 1 153 ? 4.341 2.266 -23.962 1.00 86.19 153 GLN A CA 1
ATOM 1212 C C . GLN A 1 153 ? 2.894 1.833 -23.727 1.00 86.19 153 GLN A C 1
ATOM 1214 O O . GLN A 1 153 ? 2.187 2.448 -22.932 1.00 86.19 153 GLN A O 1
ATOM 1219 N N . VAL A 1 154 ? 2.464 0.739 -24.366 1.00 90.56 154 VAL A N 1
ATOM 1220 C CA . VAL A 1 154 ? 1.103 0.210 -24.201 1.00 90.56 154 VAL A CA 1
ATOM 1221 C C . VAL A 1 154 ? 0.826 -0.108 -22.733 1.00 90.56 154 VAL A C 1
ATOM 1223 O O . VAL A 1 154 ? -0.180 0.350 -22.206 1.00 90.56 154 VAL A O 1
ATOM 1226 N N . TYR A 1 155 ? 1.739 -0.811 -22.063 1.00 91.69 155 TYR A N 1
ATOM 1227 C CA . TYR A 1 155 ? 1.632 -1.180 -20.652 1.00 91.69 155 TYR A CA 1
ATOM 1228 C C . TYR A 1 155 ? 1.435 0.038 -19.733 1.00 91.69 155 TYR A C 1
ATOM 1230 O O . TYR A 1 155 ? 0.530 0.040 -18.895 1.00 91.69 155 TYR A O 1
ATOM 1238 N N . LEU A 1 156 ? 2.250 1.086 -19.892 1.00 88.62 156 LEU A N 1
ATOM 1239 C CA . LEU A 1 156 ? 2.164 2.291 -19.063 1.00 88.62 156 LEU A CA 1
ATOM 1240 C C . LEU A 1 156 ? 0.910 3.112 -19.384 1.00 88.62 156 LEU A C 1
ATOM 1242 O O . LEU A 1 156 ? 0.222 3.548 -18.462 1.00 88.62 156 LEU A O 1
ATOM 1246 N N . TYR A 1 157 ? 0.556 3.281 -20.662 1.00 89.31 157 TYR A N 1
ATOM 1247 C CA . TYR A 1 157 ? -0.664 3.998 -21.039 1.00 89.31 157 TYR A CA 1
ATOM 1248 C C . TYR A 1 157 ? -1.924 3.287 -20.548 1.00 89.31 157 TYR A C 1
ATOM 1250 O O . TYR A 1 157 ? -2.826 3.955 -20.038 1.00 89.31 157 TYR A O 1
ATOM 1258 N N . THR A 1 158 ? -2.001 1.956 -20.653 1.00 92.19 158 THR A N 1
ATOM 1259 C CA . THR A 1 158 ? -3.156 1.204 -20.145 1.00 92.19 158 THR A CA 1
ATOM 1260 C C . THR A 1 158 ? -3.235 1.268 -18.628 1.00 92.19 158 THR A C 1
ATOM 1262 O O . THR A 1 158 ? -4.329 1.440 -18.098 1.00 92.19 158 THR A O 1
ATOM 1265 N N . PHE A 1 159 ? -2.099 1.194 -17.930 1.00 91.56 159 PHE A N 1
ATOM 1266 C CA . PHE A 1 159 ? -2.041 1.331 -16.477 1.00 91.56 159 PHE A CA 1
ATOM 1267 C C . PHE A 1 159 ? -2.547 2.704 -16.014 1.00 91.56 159 PHE A C 1
ATOM 1269 O O . PHE A 1 159 ? -3.515 2.783 -15.260 1.00 91.56 159 PHE A O 1
ATOM 1276 N N . ILE A 1 160 ? -1.949 3.788 -16.516 1.00 89.19 160 ILE A N 1
ATOM 1277 C CA . ILE A 1 160 ? -2.288 5.161 -16.117 1.00 89.19 160 ILE A CA 1
ATOM 1278 C C . ILE A 1 160 ? -3.751 5.472 -16.450 1.00 89.19 160 ILE A C 1
ATOM 1280 O O . ILE A 1 160 ? -4.493 5.947 -15.593 1.00 89.19 160 ILE A O 1
ATOM 1284 N N . SER A 1 161 ? -4.202 5.139 -17.664 1.00 87.81 161 SER A N 1
ATOM 1285 C CA . SER A 1 161 ? -5.585 5.399 -18.088 1.00 87.81 161 SER A CA 1
ATOM 1286 C C . SER A 1 161 ? -6.604 4.647 -17.227 1.00 87.81 161 SER A C 1
ATOM 1288 O O . SER A 1 161 ? -7.625 5.214 -16.843 1.00 87.81 161 SER A O 1
ATOM 1290 N N . LEU A 1 162 ? -6.327 3.383 -16.891 1.00 89.31 162 LEU A N 1
ATOM 1291 C CA . LEU A 1 162 ? -7.216 2.555 -16.077 1.00 89.31 162 LEU A CA 1
ATOM 1292 C C . LEU A 1 162 ? -7.314 3.073 -14.638 1.00 89.31 162 LEU A C 1
ATOM 1294 O O . LEU A 1 162 ? -8.420 3.172 -14.110 1.00 89.31 162 LEU A O 1
ATOM 1298 N N . PHE A 1 163 ? -6.193 3.439 -14.013 1.00 87.00 163 PHE A N 1
ATOM 1299 C CA . PHE A 1 163 ? -6.190 3.935 -12.633 1.00 87.00 163 PHE A CA 1
ATOM 1300 C C . PHE A 1 163 ? -6.784 5.346 -12.510 1.00 87.00 163 PHE A C 1
ATOM 1302 O O . PHE A 1 163 ? -7.552 5.587 -11.579 1.00 87.00 163 PHE A O 1
ATOM 1309 N N . ILE A 1 164 ? -6.538 6.239 -13.477 1.00 85.12 164 ILE A N 1
ATOM 1310 C CA . ILE A 1 164 ? -7.206 7.550 -13.538 1.00 85.12 164 ILE A CA 1
ATOM 1311 C C . ILE A 1 164 ? -8.720 7.373 -13.694 1.00 85.12 164 ILE A C 1
ATOM 1313 O O . ILE A 1 164 ? -9.493 8.011 -12.980 1.00 85.12 164 ILE A O 1
ATOM 1317 N N . TYR A 1 165 ? -9.161 6.486 -14.593 1.00 83.19 165 TYR A N 1
ATOM 1318 C CA . TYR A 1 165 ? -10.586 6.216 -14.783 1.00 83.19 165 TYR A CA 1
ATOM 1319 C C . TYR A 1 165 ? -11.226 5.662 -13.506 1.00 83.19 165 TYR A C 1
ATOM 1321 O O . TYR A 1 165 ? -12.259 6.166 -13.073 1.00 83.19 165 TYR A O 1
ATOM 1329 N N . MET A 1 166 ? -10.599 4.678 -12.852 1.00 81.81 166 MET A N 1
ATOM 1330 C CA . MET A 1 166 ? -11.090 4.116 -11.587 1.00 81.81 166 MET A CA 1
ATOM 1331 C C . MET A 1 166 ? -11.195 5.162 -10.474 1.00 81.81 166 MET A C 1
ATOM 1333 O O . MET A 1 166 ? -12.157 5.135 -9.709 1.00 81.81 166 MET A O 1
ATOM 1337 N N . GLN A 1 167 ? -10.248 6.098 -10.402 1.00 74.75 167 GLN A N 1
ATOM 1338 C CA . GLN A 1 167 ? -10.294 7.203 -9.449 1.00 74.75 167 GLN A CA 1
ATOM 1339 C C . GLN A 1 167 ? -11.449 8.168 -9.753 1.00 74.75 167 GLN A C 1
ATOM 1341 O O . GLN A 1 167 ? -12.181 8.535 -8.837 1.00 74.75 167 GLN A O 1
ATOM 1346 N N . GLN A 1 168 ? -11.673 8.509 -11.027 1.00 69.25 168 GLN A N 1
ATOM 1347 C CA . GLN A 1 168 ? -12.818 9.326 -11.451 1.00 69.25 168 GLN A CA 1
ATOM 1348 C C . GLN A 1 168 ? -14.160 8.618 -11.235 1.00 69.25 168 GLN A C 1
ATOM 1350 O O . GLN A 1 168 ? -15.144 9.255 -10.886 1.00 69.25 168 GLN A O 1
ATOM 1355 N N . THR A 1 169 ? -14.221 7.291 -11.383 1.00 62.44 169 THR A N 1
ATOM 1356 C CA . THR A 1 169 ? -15.470 6.542 -11.148 1.00 62.44 169 THR A CA 1
ATOM 1357 C C . THR A 1 169 ? -15.829 6.455 -9.657 1.00 62.44 169 THR A C 1
ATOM 1359 O O . THR A 1 169 ? -16.962 6.121 -9.318 1.00 62.44 169 THR A O 1
ATOM 1362 N N . HIS A 1 170 ? -14.868 6.725 -8.764 1.00 57.16 170 HIS A N 1
ATOM 1363 C CA . HIS A 1 170 ? -15.077 6.814 -7.318 1.00 57.16 170 HIS A CA 1
ATOM 1364 C C . HIS A 1 170 ? -15.400 8.251 -6.855 1.00 57.16 170 HIS A C 1
ATOM 1366 O O . HIS A 1 170 ? -15.781 8.442 -5.697 1.00 57.16 170 HIS A O 1
ATOM 1372 N N . GLU A 1 171 ? -15.318 9.267 -7.729 1.00 46.03 171 GLU A N 1
ATOM 1373 C CA . GLU A 1 171 ? -16.143 10.458 -7.513 1.00 46.03 171 GLU A CA 1
ATOM 1374 C C . GLU A 1 171 ? -17.603 10.024 -7.643 1.00 46.03 171 GLU A C 1
ATOM 1376 O O . GLU A 1 171 ? -17.946 9.279 -8.565 1.00 46.03 171 GLU A O 1
ATOM 1381 N N . PRO A 1 172 ? -18.485 10.427 -6.718 1.00 44.91 172 PRO A N 1
ATOM 1382 C CA . PRO A 1 172 ? -19.872 10.030 -6.773 1.00 44.91 172 PRO A CA 1
ATOM 1383 C C . PRO A 1 172 ? -20.531 10.711 -7.979 1.00 44.91 172 PRO A C 1
ATOM 1385 O O . PRO A 1 172 ? -21.210 11.721 -7.846 1.00 44.91 172 PRO A O 1
ATOM 1388 N N . LEU A 1 173 ? -20.470 10.062 -9.144 1.00 41.81 173 LEU A N 1
ATOM 1389 C CA . LEU A 1 173 ? -21.436 10.220 -10.241 1.00 41.81 173 LEU A CA 1
ATOM 1390 C C . LEU A 1 173 ? -22.850 9.745 -9.836 1.00 41.81 173 LEU A C 1
ATOM 1392 O O . LEU A 1 173 ? -23.761 9.651 -10.650 1.00 41.81 173 LEU A O 1
ATOM 1396 N N . HIS A 1 174 ? -23.029 9.476 -8.544 1.00 42.25 174 HIS A N 1
ATOM 1397 C CA . HIS A 1 174 ? -24.281 9.382 -7.830 1.00 42.25 174 HIS A CA 1
ATOM 1398 C C . HIS A 1 174 ? -24.214 10.306 -6.598 1.00 42.25 174 HIS A C 1
ATOM 1400 O O . HIS A 1 174 ? -24.326 9.870 -5.451 1.00 42.25 174 HIS A O 1
ATOM 1406 N N . MET A 1 175 ? -24.070 11.619 -6.813 1.00 43.47 175 MET A N 1
ATOM 1407 C CA . MET A 1 175 ? -24.795 12.569 -5.966 1.00 43.47 175 MET A CA 1
ATOM 1408 C C . MET A 1 175 ? -26.290 12.315 -6.191 1.00 43.47 175 MET A C 1
ATOM 1410 O O . MET A 1 175 ? -26.966 13.021 -6.926 1.00 43.47 175 MET A O 1
ATOM 1414 N N . THR A 1 176 ? -26.792 11.236 -5.588 1.00 48.97 176 THR A N 1
ATOM 1415 C CA . THR A 1 176 ? -28.215 11.020 -5.339 1.00 48.97 176 THR A CA 1
ATOM 1416 C C . THR A 1 176 ? -28.762 12.299 -4.716 1.00 48.97 176 THR A C 1
ATOM 1418 O O . THR A 1 176 ? -28.092 12.867 -3.849 1.00 48.97 176 THR A O 1
ATOM 1421 N N . ASP A 1 177 ? -29.950 12.715 -5.152 1.00 50.88 177 ASP A N 1
ATOM 1422 C CA . ASP A 1 177 ? -30.693 13.968 -4.904 1.00 50.88 177 ASP A CA 1
ATOM 1423 C C . ASP A 1 177 ? -30.615 14.587 -3.490 1.00 50.88 177 ASP A C 1
ATOM 1425 O O . ASP A 1 177 ? -30.966 15.743 -3.281 1.00 50.88 177 ASP A O 1
ATOM 1429 N N . LEU A 1 178 ? -30.107 13.847 -2.509 1.00 51.53 178 LEU A N 1
ATOM 1430 C CA . LEU A 1 178 ? -29.804 14.270 -1.152 1.00 51.53 178 LEU A CA 1
ATOM 1431 C C . LEU A 1 178 ? -28.802 15.434 -1.061 1.00 51.53 178 LEU A C 1
ATOM 1433 O O . LEU A 1 178 ? -29.019 16.337 -0.263 1.00 51.53 178 LEU A O 1
ATOM 1437 N N . HIS A 1 179 ? -27.717 15.453 -1.842 1.00 52.28 179 HIS A N 1
ATOM 1438 C CA . HIS A 1 179 ? -26.766 16.576 -1.777 1.00 52.28 179 HIS A CA 1
ATOM 1439 C C . HIS A 1 179 ? -27.282 17.832 -2.492 1.00 52.28 179 HIS A C 1
ATOM 1441 O O . HIS A 1 179 ? -26.981 18.936 -2.044 1.00 52.28 179 HIS A O 1
ATOM 1447 N N . ALA A 1 180 ? -28.107 17.672 -3.533 1.00 57.03 180 ALA A N 1
ATOM 1448 C CA . ALA A 1 180 ? -28.864 18.774 -4.124 1.00 57.03 180 ALA A CA 1
ATOM 1449 C C . ALA A 1 180 ? -29.898 19.325 -3.122 1.00 57.03 180 ALA A C 1
ATOM 1451 O O . ALA A 1 180 ? -29.991 20.533 -2.941 1.00 57.03 180 ALA A O 1
ATOM 1452 N N . PHE A 1 181 ? -30.583 18.449 -2.376 1.00 57.69 181 PHE A N 1
ATOM 1453 C CA . PHE A 1 181 ? -31.501 18.841 -1.302 1.00 57.69 181 PHE A CA 1
ATOM 1454 C C . PHE A 1 181 ? -30.793 19.551 -0.132 1.00 57.69 181 PHE A C 1
ATOM 1456 O O . PHE A 1 181 ? -31.293 20.546 0.383 1.00 57.69 181 PHE A O 1
ATOM 1463 N N . ILE A 1 182 ? -29.605 19.089 0.274 1.00 57.41 182 ILE A N 1
ATOM 1464 C CA . ILE A 1 182 ? -28.806 19.737 1.330 1.00 57.41 182 ILE A CA 1
ATOM 1465 C C . ILE A 1 182 ? -28.265 21.098 0.865 1.00 57.41 182 ILE A C 1
ATOM 1467 O O . ILE A 1 182 ? -28.191 22.018 1.675 1.00 57.41 182 ILE A O 1
ATOM 1471 N N . ALA A 1 183 ? -27.915 21.248 -0.417 1.00 56.84 183 ALA A N 1
ATOM 1472 C CA . ALA A 1 183 ? -27.495 22.528 -0.987 1.00 56.84 183 ALA A CA 1
ATOM 1473 C C . ALA A 1 183 ? -28.656 23.535 -1.121 1.00 56.84 183 ALA A C 1
ATOM 1475 O O . ALA A 1 183 ? -28.426 24.734 -0.998 1.00 56.84 183 ALA A O 1
ATOM 1476 N N . GLU A 1 184 ? -29.891 23.059 -1.315 1.00 59.66 184 GLU A N 1
ATOM 1477 C CA . GLU A 1 184 ? -31.109 23.886 -1.311 1.00 59.66 184 GLU A CA 1
ATOM 1478 C C . GLU A 1 184 ? -31.464 24.375 0.111 1.00 59.66 184 GLU A C 1
ATOM 1480 O O . GLU A 1 184 ? -31.980 25.478 0.307 1.00 59.66 184 GLU A O 1
ATOM 1485 N N . CYS A 1 185 ? -31.141 23.587 1.144 1.00 51.84 185 CYS A N 1
ATOM 1486 C CA . CYS A 1 185 ? -31.348 23.964 2.540 1.00 51.84 185 CYS A CA 1
ATOM 1487 C C . CYS A 1 185 ? -30.248 24.907 3.059 1.00 51.84 185 CYS A C 1
ATOM 1489 O O . CYS A 1 185 ? -29.420 24.540 3.890 1.00 51.84 185 CYS A O 1
ATOM 1491 N N . THR A 1 186 ? -30.309 26.176 2.652 1.00 55.47 186 THR A N 1
ATOM 1492 C CA . THR A 1 186 ? -29.508 27.282 3.219 1.00 55.47 186 THR A CA 1
ATOM 1493 C C . THR A 1 186 ? -30.001 27.739 4.608 1.00 55.47 186 THR A C 1
ATOM 1495 O O . THR A 1 186 ? -29.941 28.922 4.939 1.00 55.47 186 THR A O 1
ATOM 1498 N N . ASP A 1 187 ? -30.531 26.840 5.441 1.00 53.69 187 ASP A N 1
ATOM 1499 C CA . ASP A 1 187 ? -31.057 27.210 6.758 1.00 53.69 187 ASP A CA 1
ATOM 1500 C C . ASP A 1 187 ? -29.995 27.020 7.846 1.00 53.69 187 ASP A C 1
ATOM 1502 O O . ASP A 1 187 ? -29.482 25.927 8.090 1.00 53.69 187 ASP A O 1
ATOM 1506 N N . THR A 1 188 ? -29.670 28.110 8.541 1.00 53.09 188 THR A N 1
ATOM 1507 C CA . THR A 1 188 ? -28.745 28.081 9.679 1.00 53.09 188 THR A CA 1
ATOM 1508 C C . THR A 1 188 ? -29.333 27.276 10.851 1.00 53.09 188 THR A C 1
ATOM 1510 O O . THR A 1 188 ? -30.549 27.304 11.075 1.00 53.09 188 THR A O 1
ATOM 1513 N N . PRO A 1 189 ? -28.496 26.593 11.664 1.00 48.59 189 PRO A N 1
ATOM 1514 C CA . PRO A 1 189 ? -28.935 25.710 12.758 1.00 48.59 189 PRO A CA 1
ATOM 1515 C C . PRO A 1 189 ? -29.748 26.399 13.877 1.00 48.59 189 PRO A C 1
ATOM 1517 O O . PRO A 1 189 ? -30.218 25.738 14.798 1.00 48.59 189 PRO A O 1
ATOM 1520 N N . SER A 1 190 ? -29.958 27.716 13.796 1.00 47.94 190 SER A N 1
ATOM 1521 C CA . SER A 1 190 ? -30.788 28.526 14.692 1.00 47.94 190 SER A CA 1
ATOM 1522 C C . SER A 1 190 ? -32.170 28.902 14.129 1.00 47.94 190 SER A C 1
ATOM 1524 O O . SER A 1 190 ? -32.888 29.653 14.781 1.00 47.94 190 SER A O 1
ATOM 1526 N N . SER A 1 191 ? -32.577 28.396 12.954 1.00 54.12 191 SER A N 1
ATOM 1527 C CA . SER A 1 191 ? -33.854 28.751 12.292 1.00 54.12 191 SER A CA 1
ATOM 1528 C C . SER A 1 191 ? -35.113 28.376 13.105 1.00 54.12 191 SER A C 1
ATOM 1530 O O . SER A 1 191 ? -36.211 28.866 12.850 1.00 54.12 191 SER A O 1
ATOM 1532 N N . GLY A 1 192 ? -34.990 27.533 14.139 1.00 49.59 192 GLY A N 1
ATOM 1533 C CA . GLY A 1 192 ? -36.079 27.281 15.095 1.00 49.59 192 GLY A CA 1
ATOM 1534 C C . GLY A 1 192 ? -37.299 26.546 14.518 1.00 49.59 192 GLY A C 1
ATOM 1535 O O . GLY A 1 192 ? -38.267 26.328 15.244 1.00 49.59 192 GLY A O 1
ATOM 1536 N N . LYS A 1 193 ? -37.251 26.112 13.250 1.00 48.47 193 LYS A N 1
ATOM 1537 C CA . LYS A 1 193 ? -38.326 25.370 12.568 1.00 48.47 193 LYS A CA 1
ATOM 1538 C C . LYS A 1 193 ? -38.514 23.923 13.040 1.00 48.47 193 LYS A C 1
ATOM 1540 O O . LYS A 1 193 ? -39.559 23.343 12.774 1.00 48.47 193 LYS A O 1
ATOM 1545 N N . PHE A 1 194 ? -37.558 23.358 13.778 1.00 47.06 194 PHE A N 1
ATOM 1546 C CA . PHE A 1 194 ? -37.684 22.042 14.418 1.00 47.06 194 PHE A CA 1
ATOM 1547 C C . PHE A 1 194 ? -37.884 22.186 15.931 1.00 47.06 194 PHE A C 1
ATOM 1549 O O . PHE A 1 194 ? -37.068 21.742 16.735 1.00 47.06 194 PHE A O 1
ATOM 1556 N N . ARG A 1 195 ? -38.984 22.820 16.348 1.00 39.97 195 ARG A N 1
ATOM 1557 C CA . ARG A 1 195 ? -39.533 22.575 17.688 1.00 39.97 195 ARG A CA 1
ATOM 1558 C C . ARG A 1 195 ? -40.595 21.501 17.529 1.00 39.97 195 ARG A C 1
ATOM 1560 O O . ARG A 1 195 ? -41.603 21.730 16.867 1.00 39.97 195 ARG A O 1
ATOM 1567 N N . GLY A 1 196 ? -40.307 20.320 18.077 1.00 44.34 196 GLY A N 1
ATOM 1568 C CA . GLY A 1 196 ? -41.238 19.200 18.113 1.00 44.34 196 GLY A CA 1
ATOM 1569 C C . GLY A 1 196 ? -42.589 19.668 18.636 1.00 44.34 196 GLY A C 1
ATOM 1570 O O . GLY A 1 196 ? -42.662 20.283 19.700 1.00 44.34 196 GLY A O 1
ATOM 1571 N N . LEU A 1 197 ? -43.641 19.423 17.855 1.00 33.84 197 LEU A N 1
ATOM 1572 C CA . LEU A 1 197 ? -44.993 19.641 18.333 1.00 33.84 197 LEU A CA 1
ATOM 1573 C C . LEU A 1 197 ? -45.342 18.501 19.284 1.00 33.84 197 LEU A C 1
ATOM 1575 O O . LEU A 1 197 ? -45.391 17.333 18.897 1.00 33.84 197 LEU A O 1
ATOM 1579 N N . GLU A 1 198 ? -45.552 18.881 20.537 1.00 33.03 198 GLU A N 1
ATOM 1580 C CA . GLU A 1 198 ? -46.144 18.048 21.562 1.00 33.03 198 GLU A CA 1
ATOM 1581 C C . GLU A 1 198 ? -47.570 17.602 21.196 1.00 33.03 198 GLU A C 1
ATOM 1583 O O . GLU A 1 198 ? -48.276 18.179 20.369 1.00 33.03 198 GLU A O 1
ATOM 1588 N N . THR A 1 199 ? -47.960 16.529 21.865 1.00 34.44 199 THR A N 1
ATOM 1589 C CA . THR A 1 199 ? -49.209 15.770 21.826 1.00 34.44 199 THR A CA 1
ATOM 1590 C C . THR A 1 199 ? -50.510 16.587 21.894 1.00 34.44 199 THR A C 1
ATOM 1592 O O . THR A 1 199 ? -50.749 17.252 22.902 1.00 34.44 199 THR A O 1
ATOM 1595 N N . SER A 1 200 ? -51.433 16.401 20.934 1.00 32.84 200 SER A N 1
ATOM 1596 C CA . SER A 1 200 ? -52.879 16.169 21.190 1.00 32.84 200 SER A CA 1
ATOM 1597 C C . SER A 1 200 ? -53.727 15.985 19.912 1.00 32.84 200 SER A C 1
ATOM 1599 O O . SER A 1 200 ? -53.276 16.350 18.829 1.00 32.84 200 SER A O 1
ATOM 1601 N N . PRO A 1 201 ? -54.924 15.362 20.009 1.00 45.97 201 PRO A N 1
ATOM 1602 C CA . PRO A 1 201 ? -55.486 14.507 18.964 1.00 45.97 201 PRO A CA 1
ATOM 1603 C C . PRO A 1 201 ? -56.562 15.201 18.120 1.00 45.97 201 PRO A C 1
ATOM 1605 O O . PRO A 1 201 ? -57.496 15.774 18.671 1.00 45.97 201 PRO A O 1
ATOM 1608 N N . CYS A 1 202 ? -56.508 15.052 16.793 1.00 28.64 202 CYS A N 1
ATOM 1609 C CA . CYS A 1 202 ? -57.626 15.398 15.909 1.00 28.64 202 CYS A CA 1
ATOM 1610 C C . CYS A 1 202 ? -57.780 14.392 14.751 1.00 28.64 202 CYS A C 1
ATOM 1612 O O . CYS A 1 202 ? -56.969 14.339 13.834 1.00 28.64 202 CYS A O 1
ATOM 1614 N N . SER A 1 203 ? -58.872 13.628 14.861 1.00 31.80 203 SER A N 1
ATOM 1615 C CA . SER A 1 203 ? -59.795 13.114 13.830 1.00 31.80 203 SER A CA 1
ATOM 1616 C C . SER A 1 203 ? -59.312 12.238 12.661 1.00 31.80 203 SER A C 1
ATOM 1618 O O . SER A 1 203 ? -58.618 12.645 11.739 1.00 31.80 203 SER A O 1
ATOM 1620 N N . PHE A 1 204 ? -59.909 11.046 12.645 1.00 39.22 204 PHE A N 1
ATOM 1621 C CA . PHE A 1 204 ? -59.784 9.908 11.733 1.00 39.22 204 PHE A CA 1
ATOM 1622 C C . PHE A 1 204 ? -60.302 10.109 10.285 1.00 39.22 204 PHE A C 1
ATOM 1624 O O . PHE A 1 204 ? -60.527 9.123 9.591 1.00 39.22 204 PHE A O 1
ATOM 1631 N N . PHE A 1 205 ? -60.533 11.337 9.807 1.00 37.44 205 PHE A N 1
ATOM 1632 C CA . PHE A 1 205 ? -61.027 11.590 8.441 1.00 37.44 205 PHE A CA 1
ATOM 1633 C C . PHE A 1 205 ? -60.845 13.075 8.074 1.00 37.44 205 PHE A C 1
ATOM 1635 O O . PHE A 1 205 ? -61.635 13.913 8.499 1.00 37.44 205 PHE A O 1
ATOM 1642 N N . CYS A 1 206 ? -59.809 13.431 7.308 1.00 28.23 206 CYS A N 1
ATOM 1643 C CA . CYS A 1 206 ? -59.733 14.752 6.672 1.00 28.23 206 CYS A CA 1
ATOM 1644 C C . CYS A 1 206 ? -58.899 14.692 5.383 1.00 28.23 206 CYS A C 1
ATOM 1646 O O . CYS A 1 206 ? -57.689 14.903 5.381 1.00 28.23 206 CYS A O 1
ATOM 1648 N N . CYS A 1 207 ? -59.572 14.353 4.286 1.00 41.66 207 CYS A N 1
ATOM 1649 C CA . CYS A 1 207 ? -59.156 14.705 2.932 1.00 41.66 207 CYS A CA 1
ATOM 1650 C C . CYS A 1 207 ? -59.843 16.025 2.544 1.00 41.66 207 CYS A C 1
ATOM 1652 O O . CYS A 1 207 ? -61.057 16.111 2.727 1.00 41.66 207 CYS A O 1
ATOM 1654 N N . CYS A 1 208 ? -59.078 16.989 2.010 1.00 38.03 208 CYS A N 1
ATOM 1655 C CA . CYS A 1 208 ? -59.385 17.990 0.954 1.00 38.03 208 CYS A CA 1
ATOM 1656 C C . CYS A 1 208 ? -58.432 19.198 1.143 1.00 38.03 208 CYS A C 1
ATOM 1658 O O . CYS A 1 208 ? -58.446 19.815 2.202 1.00 38.03 208 CYS A O 1
ATOM 1660 N N . ASP A 1 209 ? -57.427 19.451 0.299 1.00 34.78 209 ASP A N 1
ATOM 1661 C CA . ASP A 1 209 ? -57.425 19.873 -1.121 1.00 34.78 209 ASP A CA 1
ATOM 1662 C C . ASP A 1 209 ? -57.637 21.396 -1.307 1.00 34.78 209 ASP A C 1
ATOM 1664 O O . ASP A 1 209 ? -58.628 21.958 -0.839 1.00 34.78 209 ASP A O 1
ATOM 1668 N N . ARG A 1 210 ? -56.688 22.064 -1.987 1.00 26.25 210 ARG A N 1
ATOM 1669 C CA . ARG A 1 210 ? -56.886 23.386 -2.607 1.00 26.25 210 ARG A CA 1
ATOM 1670 C C . ARG A 1 210 ? -55.900 23.627 -3.760 1.00 26.25 210 ARG A C 1
ATOM 1672 O O . ARG A 1 210 ? -54.772 24.071 -3.565 1.00 26.25 210 ARG A O 1
ATOM 1679 N N . THR A 1 211 ? -56.395 23.365 -4.963 1.00 31.33 211 THR A N 1
ATOM 1680 C CA . THR A 1 211 ? -55.940 23.822 -6.288 1.00 31.33 211 THR A CA 1
ATOM 1681 C C . THR A 1 211 ? -55.894 25.355 -6.472 1.00 31.33 211 THR A C 1
ATOM 1683 O O . THR A 1 211 ? -56.574 26.084 -5.749 1.00 31.33 211 THR A O 1
ATOM 1686 N N . THR A 1 212 ? -55.228 25.782 -7.566 1.00 29.14 212 THR A N 1
ATOM 1687 C CA . THR A 1 212 ? -55.215 27.104 -8.270 1.00 29.14 212 THR A CA 1
ATOM 1688 C C . THR A 1 212 ? -54.168 28.121 -7.759 1.00 29.14 212 THR A C 1
ATOM 1690 O O . THR A 1 212 ? -54.002 28.242 -6.554 1.00 29.14 212 THR A O 1
ATOM 1693 N N . THR A 1 213 ? -53.362 28.831 -8.569 1.00 28.22 213 THR A N 1
ATOM 1694 C CA . THR A 1 213 ? -53.528 29.403 -9.928 1.00 28.22 213 THR A CA 1
ATOM 1695 C C . THR A 1 213 ? -52.175 29.597 -10.659 1.00 28.22 213 THR A C 1
ATOM 1697 O O . THR A 1 213 ? -51.195 30.017 -10.048 1.00 28.22 213 THR A O 1
ATOM 1700 N N . TYR A 1 214 ? -52.146 29.335 -11.974 1.00 36.03 214 TYR A N 1
ATOM 1701 C CA . TYR A 1 214 ? -51.210 29.936 -12.944 1.00 36.03 214 TYR A CA 1
ATOM 1702 C C . TYR A 1 214 ? -51.718 31.348 -13.310 1.00 36.03 214 TYR A C 1
ATOM 1704 O O . TYR A 1 214 ? -52.925 31.561 -13.254 1.00 36.03 214 TYR A O 1
ATOM 1712 N N . GLU A 1 215 ? -50.805 32.223 -13.749 1.00 34.81 215 GLU A N 1
ATOM 1713 C CA . GLU A 1 215 ? -50.969 33.639 -14.166 1.00 34.81 215 GLU A CA 1
ATOM 1714 C C . GLU A 1 215 ? -50.815 34.694 -13.056 1.00 34.81 215 GLU A C 1
ATOM 1716 O O . GLU A 1 215 ? -51.732 34.939 -12.285 1.00 34.81 215 GLU A O 1
ATOM 1721 N N . ASP A 1 216 ? -49.618 35.300 -12.981 1.00 33.66 216 ASP A N 1
ATOM 1722 C CA . ASP A 1 216 ? -49.412 36.765 -13.036 1.00 33.66 216 ASP A CA 1
ATOM 1723 C C . ASP A 1 216 ? -47.935 37.121 -12.762 1.00 33.66 216 ASP A C 1
ATOM 1725 O O . ASP A 1 216 ? -47.560 37.426 -11.635 1.00 33.66 216 ASP A O 1
ATOM 1729 N N . VAL A 1 217 ? -47.083 37.096 -13.799 1.00 39.25 217 VAL A N 1
ATOM 1730 C CA . VAL A 1 217 ? -45.918 38.003 -13.913 1.00 39.25 217 VAL A CA 1
ATOM 1731 C C . VAL A 1 217 ? -45.676 38.297 -15.399 1.00 39.25 217 VAL A C 1
ATOM 1733 O O . VAL A 1 217 ? -44.755 37.793 -16.037 1.00 39.25 217 VAL A O 1
ATOM 1736 N N . LEU A 1 218 ? -46.548 39.123 -15.964 1.00 42.75 218 LEU A N 1
ATOM 1737 C CA . LEU A 1 218 ? -46.244 39.984 -17.102 1.00 42.75 218 LEU A CA 1
ATOM 1738 C C . LEU A 1 218 ? -46.671 41.388 -16.659 1.00 42.75 218 LEU A C 1
ATOM 1740 O O . LEU A 1 218 ? -47.733 41.525 -16.061 1.00 42.75 218 LEU A O 1
ATOM 1744 N N . LEU A 1 219 ? -45.837 42.390 -16.960 1.00 37.25 219 LEU A N 1
ATOM 1745 C CA . LEU A 1 219 ? -45.849 43.800 -16.518 1.00 37.25 219 LEU A CA 1
ATOM 1746 C C . LEU A 1 219 ? -44.952 44.081 -15.293 1.00 37.25 219 LEU A C 1
ATOM 1748 O O . LEU A 1 219 ? -45.367 43.952 -14.149 1.00 37.25 219 LEU A O 1
ATOM 1752 N N . VAL A 1 220 ? -43.721 44.551 -15.511 1.00 35.06 220 VAL A N 1
ATOM 1753 C CA . VAL A 1 220 ? -43.396 45.978 -15.704 1.00 35.06 220 VAL A CA 1
ATOM 1754 C C . VAL A 1 220 ? -41.883 46.110 -15.963 1.00 35.06 220 VAL A C 1
ATOM 1756 O O . VAL A 1 220 ? -41.072 45.736 -15.120 1.00 35.06 220 VAL A O 1
ATOM 1759 N N . ASN A 1 221 ? -41.588 46.736 -17.109 1.00 32.09 221 ASN A N 1
ATOM 1760 C CA . ASN A 1 221 ? -40.319 47.255 -17.644 1.00 32.09 221 ASN A CA 1
ATOM 1761 C C . ASN A 1 221 ? -39.324 46.267 -18.271 1.00 32.09 221 ASN A C 1
ATOM 1763 O O . ASN A 1 221 ? -38.475 45.705 -17.548 1.00 32.09 221 ASN A O 1
#